Protein 2IRM (pdb70)

Structure (mmCIF, N/CA/C/O backbone):
data_2IRM
#
_entry.id   2IRM
#
_cell.length_a   121.773
_cell.length_b   73.773
_cell.length_c   74.509
_cell.angle_alpha   90.00
_cell.angle_beta   116.96
_cell.angle_gamma   90.00
#
_symmetry.space_group_name_H-M   'C 1 2 1'
#
loop_
_atom_site.group_PDB
_atom_site.id
_atom_site.type_symbol
_atom_site.label_atom_id
_atom_site.label_alt_id
_atom_site.label_comp_id
_atom_site.label_asym_id
_atom_site.label_entity_id
_atom_site.label_seq_id
_atom_site.pdbx_PDB_ins_code
_atom_site.Cartn_x
_atom_site.Cartn_y
_atom_site.Cartn_z
_atom_site.occupancy
_atom_site.B_iso_or_equiv
_atom_site.auth_seq_id
_atom_site.auth_comp_id
_atom_site.auth_asym_id
_atom_site.auth_atom_id
_atom_site.pdbx_PDB_model_num
ATOM 1 N N . SER A 1 4 ? 11.335 -0.331 35.807 1.00 58.32 13 SER A N 1
ATOM 2 C CA . SER A 1 4 ? 11.736 0.736 36.717 1.00 58.45 13 SER A CA 1
ATOM 3 C C . SER A 1 4 ? 10.705 0.933 37.824 1.00 58.11 13 SER A C 1
ATOM 4 O O . SER A 1 4 ? 10.529 2.040 38.331 1.00 58.56 13 SER A O 1
ATOM 6 N N . TRP A 1 5 ? 10.039 -0.152 38.205 1.00 57.27 14 TRP A N 1
ATOM 7 C CA . TRP A 1 5 ? 8.741 -0.496 37.638 1.00 56.24 14 TRP A CA 1
ATOM 8 C C . TRP A 1 5 ? 7.969 0.754 37.231 1.00 55.64 14 TRP A C 1
ATOM 9 O O . TRP A 1 5 ? 7.818 1.687 38.019 1.00 55.52 14 TRP A O 1
ATOM 20 N N . THR A 1 6 ? 7.481 0.764 35.995 1.00 54.83 15 THR A N 1
ATOM 21 C CA . THR A 1 6 ? 6.834 1.946 35.437 1.00 54.03 15 THR A CA 1
ATOM 22 C C . THR A 1 6 ? 5.737 2.258 36.449 1.00 53.88 15 THR A C 1
ATOM 23 O O . THR A 1 6 ? 5.508 3.418 36.793 1.00 53.72 15 THR A O 1
ATOM 27 N N . ASP A 1 7 ? 5.060 1.216 36.921 1.00 53.75 16 ASP A N 1
ATOM 28 C CA . ASP A 1 7 ? 3.869 1.386 37.745 1.00 53.60 16 ASP A CA 1
ATOM 29 C C . ASP A 1 7 ? 4.013 2.579 38.684 1.00 53.27 16 ASP A C 1
ATOM 30 O O . ASP A 1 7 ? 3.023 3.205 39.064 1.00 53.41 16 ASP A O 1
ATOM 35 N N . ASP A 1 8 ? 5.251 2.887 39.055 1.00 52.88 17 ASP A N 1
ATOM 36 C CA . ASP A 1 8 ? 5.515 3.862 40.102 1.00 52.46 17 ASP A CA 1
ATOM 37 C C . ASP A 1 8 ? 5.740 5.242 39.501 1.00 52.01 17 ASP A C 1
ATOM 38 O O . ASP A 1 8 ? 5.243 6.245 39.999 1.00 52.04 17 ASP A O 1
ATOM 43 N N . LEU A 1 9 ? 6.488 5.279 38.411 1.00 51.39 18 LEU A N 1
ATOM 44 C CA . LEU A 1 9 ? 6.772 6.544 37.706 1.00 50.64 18 LEU A CA 1
ATOM 45 C C . LEU A 1 9 ? 5.569 7.475 37.684 1.00 50.33 18 LEU A C 1
ATOM 46 O O . LEU A 1 9 ? 4.435 7.017 37.538 1.00 50.49 18 LEU A O 1
ATOM 51 N N . LYS A 1 10 ? 5.820 8.776 37.809 1.00 49.81 19 LYS A N 1
ATOM 52 C CA . LYS A 1 10 ? 4.747 9.770 37.844 1.00 49.50 19 LYS A CA 1
ATOM 53 C C . LYS A 1 10 ? 3.757 9.592 36.693 1.00 49.19 19 LYS A C 1
ATOM 54 O O . LYS A 1 10 ? 4.143 9.187 35.595 1.00 49.34 19 LYS A O 1
ATOM 60 N N . VAL A 1 11 ? 2.484 9.891 36.953 1.00 48.81 20 VAL A N 1
ATOM 61 C CA . VAL A 1 11 ? 1.411 9.661 35.974 1.00 48.32 20 VAL A CA 1
ATOM 62 C C . VAL A 1 11 ? 0.961 10.915 35.230 1.00 48.02 20 VAL A C 1
ATOM 63 O O . VAL A 1 11 ? 0.908 12.015 35.801 1.00 47.97 20 VAL A O 1
ATOM 67 N N . CYS A 1 12 ? 0.640 10.728 33.950 1.00 47.50 21 CYS A N 1
ATOM 68 C CA . CYS A 1 12 ? 0.274 11.826 33.058 1.00 47.27 21 CYS A CA 1
ATOM 69 C C . CYS A 1 12 ? -1.181 12.232 33.228 1.00 47.10 21 CYS A C 1
ATOM 70 O O . CYS A 1 12 ? -2.092 11.489 32.852 1.00 47.19 21 CYS A O 1
ATOM 73 N N . ASN A 1 13 ? -1.384 13.417 33.799 1.00 46.86 22 ASN A N 1
ATOM 74 C CA . ASN A 1 13 ? -2.720 14.006 33.955 1.00 46.65 22 ASN A CA 1
ATOM 75 C C . ASN A 1 13 ? -3.334 14.499 32.632 1.00 46.32 22 ASN A C 1
ATOM 76 O O . ASN A 1 13 ? -4.448 15.032 32.616 1.00 46.23 22 ASN A O 1
ATOM 81 N N . GLN A 1 14 ? -2.603 14.313 31.534 1.00 45.83 23 GLN A N 1
ATOM 82 C CA . GLN A 1 14 ? -3.103 14.637 30.205 1.00 45.64 23 GLN A CA 1
ATOM 83 C C . GLN A 1 14 ? -3.422 13.383 29.372 1.00 45.52 23 GLN A C 1
ATOM 84 O O . GLN A 1 14 ? -3.510 13.447 28.140 1.00 45.56 23 GLN A O 1
ATOM 90 N N . THR A 1 15 ? -3.633 12.260 30.063 1.00 45.25 24 THR A N 1
ATOM 91 C CA . THR A 1 15 ? -3.863 10.954 29.438 1.00 44.82 24 THR A CA 1
ATOM 92 C C . THR A 1 15 ? -5.001 10.200 30.121 1.00 44.83 24 THR A C 1
ATOM 93 O O . THR A 1 15 ? -5.017 10.063 31.347 1.00 45.06 24 THR A O 1
ATOM 97 N N . GLY A 1 16 ? -5.944 9.706 29.324 1.00 44.72 25 GLY A N 1
ATOM 98 C CA . GLY A 1 16 ? -7.060 8.921 29.846 1.00 44.73 25 GLY A CA 1
ATOM 99 C C . GLY A 1 16 ? -7.014 7.462 29.423 1.00 44.72 25 GLY A C 1
ATOM 100 O O . GLY A 1 16 ? -6.719 7.155 28.262 1.00 44.73 25 GLY A O 1
ATOM 101 N N . VAL A 1 17 ? -7.325 6.565 30.361 1.00 44.64 26 VAL A N 1
ATOM 102 C CA . VAL A 1 17 ? -7.254 5.120 30.117 1.00 44.50 26 VAL A CA 1
ATOM 103 C C . VAL A 1 17 ? -8.618 4.440 30.153 1.00 44.40 26 VAL A C 1
ATOM 104 O O . VAL A 1 17 ? -9.445 4.723 31.017 1.00 44.53 26 VAL A O 1
ATOM 108 N N . GLY A 1 18 ? -8.836 3.551 29.190 1.00 44.23 27 GLY A N 1
ATOM 109 C CA . GLY A 1 18 ? -9.960 2.630 29.207 1.00 43.91 27 GLY A CA 1
ATOM 110 C C . GLY A 1 18 ? -9.422 1.214 29.097 1.00 43.79 27 GLY A C 1
ATOM 111 O O . GLY A 1 18 ? -8.494 0.947 28.334 1.00 43.56 27 GLY A O 1
ATOM 112 N N . GLU A 1 19 ? -9.997 0.308 29.876 1.00 43.70 28 GLU A N 1
ATOM 113 C CA . GLU A 1 19 ? -9.599 -1.087 29.857 1.00 43.83 28 GLU A CA 1
ATOM 114 C C . GLU A 1 19 ? -10.821 -1.960 29.981 1.00 43.47 28 GLU A C 1
ATOM 115 O O . GLU A 1 19 ? -11.724 -1.682 30.777 1.00 43.36 28 GLU A O 1
ATOM 121 N N . ALA A 1 20 ? -10.841 -3.025 29.192 1.00 43.24 29 ALA A N 1
ATOM 122 C CA . ALA A 1 20 ? -11.757 -4.131 29.432 1.00 42.86 29 ALA A CA 1
ATOM 123 C C . ALA A 1 20 ? -10.973 -5.436 29.376 1.00 42.57 29 ALA A C 1
ATOM 124 O O . ALA A 1 20 ? -10.138 -5.649 28.486 1.00 42.46 29 ALA A O 1
ATOM 126 N N . ILE A 1 21 ? -11.249 -6.286 30.356 1.00 42.07 30 ILE A N 1
ATOM 127 C CA . ILE A 1 21 ? -10.516 -7.517 30.583 1.00 41.75 30 ILE A CA 1
ATOM 128 C C . ILE A 1 21 ? -10.936 -8.571 29.576 1.00 41.70 30 ILE A C 1
ATOM 129 O O . ILE A 1 21 ? -12.088 -8.608 29.161 1.00 41.68 30 ILE A O 1
ATOM 134 N N . ASN A 1 22 ? -9.992 -9.418 29.176 1.00 41.99 31 ASN A N 1
ATOM 135 C CA . ASN A 1 22 ? -10.253 -10.452 28.168 1.00 42.23 31 ASN A CA 1
ATOM 136 C C . ASN A 1 22 ? -11.442 -11.335 28.534 1.00 42.63 31 ASN A C 1
ATOM 137 O O . ASN A 1 22 ? -11.717 -11.569 29.715 1.00 42.30 31 ASN A O 1
ATOM 142 N N . GLN A 1 23 ? -12.149 -11.813 27.516 1.00 43.34 32 GLN A N 1
ATOM 143 C CA . GLN A 1 23 ? -13.323 -12.650 27.742 1.00 44.22 32 GLN A CA 1
ATOM 144 C C . GLN A 1 23 ? -13.408 -13.828 26.793 1.00 44.61 32 GLN A C 1
ATOM 145 O O . GLN A 1 23 ? -13.007 -13.734 25.634 1.00 44.82 32 GLN A O 1
ATOM 151 N N . ILE A 1 24 ? -13.930 -14.941 27.299 1.00 45.14 33 ILE A N 1
ATOM 152 C CA . ILE A 1 24 ? -14.387 -16.027 26.441 1.00 45.77 33 ILE A CA 1
ATOM 153 C C . ILE A 1 24 ? -15.916 -16.001 26.460 1.00 45.94 33 ILE A C 1
ATOM 154 O O . ILE A 1 24 ? -16.532 -16.125 27.517 1.00 45.94 33 ILE A O 1
ATOM 159 N N . TYR A 1 25 ? -16.513 -15.804 25.286 1.00 46.42 34 TYR A N 1
ATOM 160 C CA . TYR A 1 25 ? -17.966 -15.766 25.144 1.00 46.88 34 TYR A CA 1
ATOM 161 C C . TYR A 1 25 ? -18.557 -17.178 25.136 1.00 47.51 34 TYR A C 1
ATOM 162 O O . TYR A 1 25 ? -18.176 -18.005 24.311 1.00 47.73 34 TYR A O 1
ATOM 171 N N . LYS A 1 26 ? -19.481 -17.460 26.049 1.00 48.34 35 LYS A N 1
ATOM 172 C CA . LYS A 1 26 ? -20.196 -18.731 25.998 1.00 49.32 35 LYS A CA 1
ATOM 173 C C . LYS A 1 26 ? -21.388 -18.641 25.059 1.00 49.71 35 LYS A C 1
ATOM 174 O O . LYS A 1 26 ? -22.114 -17.637 25.049 1.00 49.80 35 LYS A O 1
ATOM 180 N N . ASP A 1 27 ? -21.569 -19.701 24.269 1.00 50.22 36 ASP A N 1
ATOM 181 C CA . ASP A 1 27 ? -22.740 -19.861 23.408 1.00 50.58 36 ASP A CA 1
ATOM 182 C C . ASP A 1 27 ? -24.014 -19.672 24.226 1.00 50.43 36 ASP A C 1
ATOM 183 O O . ASP A 1 27 ? -24.946 -18.991 23.793 1.00 50.43 36 ASP A O 1
ATOM 188 N N . ASP A 1 28 ? -24.027 -20.287 25.406 1.00 50.32 37 ASP A N 1
ATOM 189 C CA . ASP A 1 28 ? -25.051 -20.086 26.425 1.00 50.18 37 ASP A CA 1
ATOM 190 C C . ASP A 1 28 ? -25.530 -18.622 26.503 1.00 50.20 37 ASP A C 1
ATOM 191 O O . ASP A 1 28 ? -26.714 -18.350 26.332 1.00 50.05 37 ASP A O 1
ATOM 196 N N . GLY A 1 29 ? -24.602 -17.692 26.715 1.00 50.39 38 GLY A N 1
ATOM 197 C CA . GLY A 1 29 ? -24.927 -16.278 26.920 1.00 50.50 38 GLY A CA 1
ATOM 198 C C . GLY A 1 29 ? -23.966 -15.672 27.926 1.00 50.64 38 GLY A C 1
ATOM 199 O O . GLY A 1 29 ? -23.506 -14.535 27.768 1.00 50.42 38 GLY A O 1
ATOM 200 N N . ARG A 1 30 ? -23.677 -16.458 28.963 1.00 50.92 39 ARG A N 1
ATOM 201 C CA . ARG A 1 30 ? -22.689 -16.147 29.992 1.00 51.29 39 ARG A CA 1
ATOM 202 C C . ARG A 1 30 ? -21.313 -15.857 29.377 1.00 51.70 39 ARG A C 1
ATOM 203 O O . ARG A 1 30 ? -21.085 -16.122 28.190 1.00 51.72 39 ARG A O 1
ATOM 211 N N . ARG A 1 31 ? -20.406 -15.295 30.175 1.00 52.23 40 ARG A N 1
ATOM 212 C CA . ARG A 1 31 ? -19.040 -15.016 29.711 1.00 52.72 40 ARG A CA 1
ATOM 213 C C . ARG A 1 31 ? -18.008 -15.494 30.721 1.00 53.52 40 ARG A C 1
ATOM 214 O O . ARG A 1 31 ? -18.347 -15.851 31.849 1.00 53.58 40 ARG A O 1
ATOM 222 N N . CYS A 1 32 ? -16.747 -15.502 30.305 1.00 54.61 41 CYS A N 1
ATOM 223 C CA . CYS A 1 32 ? -15.645 -15.846 31.195 1.00 55.91 41 CYS A CA 1
ATOM 224 C C . CYS A 1 32 ? -14.525 -14.823 31.124 1.00 56.56 41 CYS A C 1
ATOM 225 O O . CYS A 1 32 ? -13.593 -14.955 30.325 1.00 56.71 41 CYS A O 1
ATOM 228 N N . GLU A 1 33 ? -14.644 -13.790 31.957 1.00 57.41 42 GLU A N 1
ATOM 229 C CA . GLU A 1 33 ? -13.583 -12.807 32.139 1.00 58.34 42 GLU A CA 1
ATOM 230 C C . GLU A 1 33 ? -12.376 -13.490 32.749 1.00 58.31 42 GLU A C 1
ATOM 231 O O . GLU A 1 33 ? -12.526 -14.376 33.594 1.00 58.48 42 GLU A O 1
ATOM 237 N N . GLY A 1 34 ? -11.187 -13.069 32.327 1.00 58.34 43 GLY A N 1
ATOM 238 C CA . GLY A 1 34 ? -9.945 -13.524 32.942 1.00 58.38 43 GLY A CA 1
ATOM 239 C C . GLY A 1 34 ? -9.670 -12.855 34.278 1.00 58.46 43 GLY A C 1
ATOM 240 O O . GLY A 1 34 ? -10.533 -12.162 34.841 1.00 58.61 43 GLY A O 1
ATOM 241 N N . TYR A 1 35 ? -8.462 -13.079 34.787 1.00 58.45 44 TYR A N 1
ATOM 242 C CA . TYR A 1 35 ? -8.000 -12.489 36.042 1.00 58.49 44 TYR A CA 1
ATOM 243 C C . TYR A 1 35 ? -6.793 -11.623 35.716 1.00 58.26 44 TYR A C 1
ATOM 244 O O . TYR A 1 35 ? -6.779 -10.412 35.950 1.00 58.38 44 TYR A O 1
ATOM 253 N N . GLU A 1 36 ? -5.787 -12.290 35.162 1.00 57.85 45 GLU A N 1
ATOM 254 C CA . GLU A 1 36 ? -4.592 -11.682 34.624 1.00 57.37 45 GLU A CA 1
ATOM 255 C C . GLU A 1 36 ? -4.938 -10.859 33.391 1.00 56.91 45 GLU A C 1
ATOM 256 O O . GLU A 1 36 ? -5.529 -11.383 32.446 1.00 57.21 45 GLU A O 1
ATOM 262 N N . SER A 1 37 ? -4.597 -9.572 33.394 1.00 56.13 46 SER A N 1
ATOM 263 C CA . SER A 1 37 ? -4.549 -8.829 32.132 1.00 55.09 46 SER A CA 1
ATOM 264 C C . SER A 1 37 ? -3.262 -9.221 31.443 1.00 54.55 46 SER A C 1
ATOM 265 O O . SER A 1 37 ? -2.237 -9.431 32.098 1.00 54.55 46 SER A O 1
ATOM 268 N N . ARG A 1 38 ? -3.323 -9.348 30.126 1.00 53.80 47 ARG A N 1
ATOM 269 C CA . ARG A 1 38 ? -2.135 -9.625 29.334 1.00 53.14 47 ARG A CA 1
ATOM 270 C C . ARG A 1 38 ? -1.583 -8.330 28.720 1.00 52.47 47 ARG A C 1
ATOM 271 O O . ARG A 1 38 ? -0.479 -8.315 28.185 1.00 52.48 47 ARG A O 1
ATOM 279 N N . ASP A 1 39 ? -2.359 -7.251 28.800 1.00 51.61 48 ASP A N 1
ATOM 280 C CA . ASP A 1 39 ? -1.920 -5.935 28.354 1.00 51.11 48 ASP A CA 1
ATOM 281 C C . ASP A 1 39 ? -1.141 -5.186 29.442 1.00 50.55 48 ASP A C 1
ATOM 282 O O . ASP A 1 39 ? -1.594 -5.060 30.588 1.00 50.50 48 ASP A O 1
ATOM 287 N N . LYS A 1 40 ? 0.029 -4.675 29.076 1.00 49.86 49 LYS A N 1
ATOM 288 C CA . LYS A 1 40 ? 0.826 -3.854 29.990 1.00 48.98 49 LYS A CA 1
ATOM 289 C C . LYS A 1 40 ? 0.978 -2.431 29.453 1.00 48.41 49 LYS A C 1
ATOM 290 O O . LYS A 1 40 ? 1.310 -2.225 28.286 1.00 48.35 49 LYS A O 1
ATOM 296 N N . LYS A 1 41 ? 0.694 -1.458 30.311 1.00 47.75 50 LYS A N 1
ATOM 297 C CA . LYS A 1 41 ? 0.630 -0.057 29.914 1.00 47.12 50 LYS A CA 1
ATOM 298 C C . LYS A 1 41 ? 1.642 0.786 30.668 1.00 46.59 50 LYS A C 1
ATOM 299 O O . LYS A 1 41 ? 2.077 0.425 31.755 1.00 46.53 50 LYS A O 1
ATOM 305 N N . CYS A 1 42 ? 2.033 1.895 30.058 1.00 46.19 51 CYS A N 1
ATOM 306 C CA . CYS A 1 42 ? 2.765 2.939 30.743 1.00 45.96 51 CYS A CA 1
ATOM 307 C C . CYS A 1 42 ? 2.320 4.298 30.217 1.00 45.72 51 CYS A C 1
ATOM 308 O O . CYS A 1 42 ? 2.028 4.456 29.035 1.00 45.64 51 CYS A O 1
ATOM 311 N N . LEU A 1 43 ? 2.248 5.265 31.122 1.00 45.60 52 LEU A N 1
ATOM 312 C CA . LEU A 1 43 ? 1.965 6.661 30.800 1.00 45.57 52 LEU A CA 1
ATOM 313 C C . LEU A 1 43 ? 2.852 7.504 31.715 1.00 45.46 52 LEU A C 1
ATOM 314 O O . LEU A 1 43 ? 2.393 8.181 32.637 1.00 45.36 52 LEU A O 1
ATOM 319 N N . CYS A 1 44 ? 4.144 7.440 31.419 1.00 45.33 53 CYS A N 1
ATOM 320 C CA . CYS A 1 44 ? 5.206 7.765 32.352 1.00 45.21 53 CYS A CA 1
ATOM 321 C C . CYS A 1 44 ? 5.781 9.143 32.037 1.00 44.80 53 CYS A C 1
ATOM 322 O O . CYS A 1 44 ? 6.020 9.460 30.875 1.00 44.69 53 CYS A O 1
ATOM 325 N N . ILE A 1 45 ? 5.990 9.968 33.061 1.00 44.48 54 ILE A N 1
ATOM 326 C CA . ILE A 1 45 ? 6.760 11.210 32.889 1.00 44.18 54 ILE A CA 1
ATOM 327 C C . ILE A 1 45 ? 8.120 11.021 33.517 1.00 43.94 54 ILE A C 1
ATOM 328 O O . ILE A 1 45 ? 8.222 10.895 34.734 1.00 44.03 54 ILE A O 1
ATOM 333 N N . SER A 1 46 ? 9.162 10.998 32.695 1.00 43.85 55 SER A N 1
ATOM 334 C CA . SER A 1 46 ? 10.510 10.825 33.212 1.00 43.98 55 SER A CA 1
ATOM 335 C C . SER A 1 46 ? 11.083 12.164 33.658 1.00 43.96 55 SER A C 1
ATOM 336 O O . SER A 1 46 ? 11.910 12.221 34.569 1.00 43.91 55 SER A O 1
ATOM 339 N N . ASP A 1 47 ? 10.620 13.230 33.008 1.00 44.06 56 ASP A N 1
ATOM 340 C CA . ASP A 1 47 ? 11.142 14.582 33.191 1.00 44.21 56 ASP A CA 1
ATOM 341 C C . ASP A 1 47 ? 10.231 15.576 32.468 1.00 44.33 56 ASP A C 1
ATOM 342 O O . ASP A 1 47 ? 9.419 15.170 31.632 1.00 44.55 56 ASP A O 1
ATOM 347 N N . ASN A 1 48 ? 10.364 16.863 32.798 1.00 44.38 57 ASN A N 1
ATOM 348 C CA . ASN A 1 48 ? 9.696 17.968 32.085 1.00 44.57 57 ASN A CA 1
ATOM 349 C C . ASN A 1 48 ? 9.516 17.779 30.569 1.00 44.59 57 ASN A C 1
ATOM 350 O O . ASN A 1 48 ? 8.432 18.027 30.037 1.00 44.57 57 ASN A O 1
ATOM 355 N N . ASN A 1 49 ? 10.583 17.356 29.885 1.00 44.54 58 ASN A N 1
ATOM 356 C CA . ASN A 1 49 ? 10.559 17.140 28.440 1.00 44.43 58 ASN A CA 1
ATOM 357 C C . ASN A 1 49 ? 10.089 15.744 28.100 1.00 44.47 58 ASN A C 1
ATOM 358 O O . ASN A 1 49 ? 9.185 15.570 27.282 1.00 44.71 58 ASN A O 1
ATOM 363 N N . THR A 1 50 ? 10.704 14.751 28.737 1.00 44.39 59 THR A N 1
ATOM 364 C CA . THR A 1 50 ? 10.522 13.358 28.341 1.00 44.34 59 THR A CA 1
ATOM 365 C C . THR A 1 50 ? 9.345 12.675 29.025 1.00 44.32 59 THR A C 1
ATOM 366 O O . THR A 1 50 ? 9.188 12.744 30.248 1.00 44.41 59 THR A O 1
ATOM 370 N N . SER A 1 51 ? 8.531 12.006 28.215 1.00 44.16 60 SER A N 1
ATOM 371 C CA . SER A 1 51 ? 7.442 11.167 28.707 1.00 44.08 60 SER A CA 1
ATOM 372 C C . SER A 1 51 ? 7.187 10.001 27.743 1.00 43.95 60 SER A C 1
ATOM 373 O O . SER A 1 51 ? 7.446 10.106 26.547 1.00 44.00 60 SER A O 1
ATOM 376 N N . LEU A 1 52 ? 6.684 8.892 28.271 1.00 43.78 61 LEU A N 1
ATOM 377 C CA . LEU A 1 52 ? 6.480 7.685 27.483 1.00 43.53 61 LEU A CA 1
ATOM 378 C C . LEU A 1 52 ? 5.036 7.197 27.588 1.00 43.45 61 LEU A C 1
ATOM 379 O O . LEU A 1 52 ? 4.461 7.135 28.674 1.00 43.19 61 LEU A O 1
ATOM 384 N N . TYR A 1 53 ? 4.455 6.869 26.442 1.00 43.57 62 TYR A N 1
ATOM 385 C CA . TYR A 1 53 ? 3.159 6.208 26.386 1.00 43.70 62 TYR A CA 1
ATOM 386 C C . TYR A 1 53 ? 3.319 4.932 25.565 1.00 43.95 62 TYR A C 1
ATOM 387 O O . TYR A 1 53 ? 3.775 4.966 24.413 1.00 44.10 62 TYR A O 1
ATOM 396 N N . ALA A 1 54 ? 2.963 3.805 26.178 1.00 43.90 63 ALA A N 1
ATOM 397 C CA . ALA A 1 54 ? 3.206 2.499 25.590 1.00 43.59 63 ALA A CA 1
ATOM 398 C C . ALA A 1 54 ? 2.145 1.499 26.007 1.00 43.50 63 ALA A C 1
ATOM 399 O O . ALA A 1 54 ? 1.671 1.523 27.139 1.00 43.29 63 ALA A O 1
ATOM 401 N N . ILE A 1 55 ? 1.763 0.637 25.071 1.00 43.60 64 ILE A N 1
ATOM 402 C CA . ILE A 1 55 ? 0.988 -0.555 25.390 1.00 43.58 64 ILE A CA 1
ATOM 403 C C . ILE A 1 55 ? 1.717 -1.752 24.830 1.00 43.48 64 ILE A C 1
ATOM 404 O O . ILE A 1 55 ? 2.137 -1.765 23.675 1.00 43.38 64 ILE A O 1
ATOM 409 N N . LEU A 1 56 ? 1.873 -2.757 25.671 1.00 43.76 65 LEU A N 1
ATOM 410 C CA . LEU A 1 56 ? 2.489 -3.995 25.258 1.00 44.01 65 LEU A CA 1
ATOM 411 C C . LEU A 1 56 ? 1.494 -5.108 25.458 1.00 44.19 65 LEU A C 1
ATOM 412 O O . LEU A 1 56 ? 1.071 -5.380 26.595 1.00 44.22 65 LEU A O 1
ATOM 417 N N . SER A 1 57 ? 1.100 -5.727 24.346 1.00 44.04 66 SER A N 1
ATOM 418 C CA . SER A 1 57 ? 0.084 -6.760 24.377 1.00 43.93 66 SER A CA 1
ATOM 419 C C . SER A 1 57 ? 0.734 -8.112 24.397 1.00 43.78 66 SER A C 1
ATOM 420 O O . SER A 1 57 ? 1.346 -8.520 23.426 1.00 43.74 66 SER A O 1
ATOM 423 N N . GLY A 1 58 ? 0.617 -8.798 25.524 1.00 44.11 67 GLY A N 1
ATOM 424 C CA . GLY A 1 58 ? 1.206 -10.121 25.667 1.00 44.61 67 GLY A CA 1
ATOM 425 C C . GLY A 1 58 ? 0.393 -11.155 24.911 1.00 44.92 67 GLY A C 1
ATOM 426 O O . GLY A 1 58 ? -0.842 -11.127 24.952 1.00 45.03 67 GLY A O 1
ATOM 427 N N . HIS A 1 59 ? 1.087 -12.055 24.214 1.00 44.94 68 HIS A N 1
ATOM 428 C CA . HIS A 1 59 ? 0.446 -13.163 23.511 1.00 45.16 68 HIS A CA 1
ATOM 429 C C . HIS A 1 59 ? 0.732 -14.522 24.155 1.00 45.00 68 HIS A C 1
ATOM 430 O O . HIS A 1 59 ? 1.893 -14.906 24.332 1.00 45.15 68 HIS A O 1
ATOM 437 N N . ASN A 1 60 ? -0.334 -15.242 24.492 1.00 44.79 69 ASN A N 1
ATOM 438 C CA . ASN A 1 60 ? -0.241 -16.535 25.189 1.00 45.22 69 ASN A C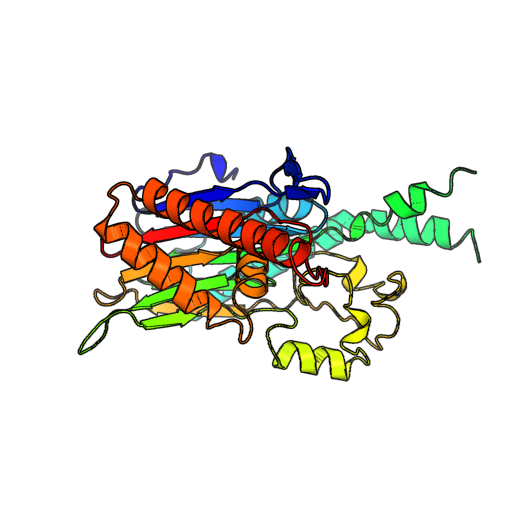A 1
ATOM 439 C C . ASN A 1 60 ? 0.446 -16.444 26.546 1.00 45.26 69 ASN A C 1
ATOM 440 O O . ASN A 1 60 ? 0.649 -17.458 27.215 1.00 45.30 69 ASN A O 1
ATOM 445 N N . GLY A 1 61 ? 0.803 -15.230 26.948 1.00 45.27 70 GLY A N 1
ATOM 446 C CA . GLY A 1 61 ? 1.482 -15.022 28.210 1.00 45.20 70 GLY A CA 1
ATOM 447 C C . GLY A 1 61 ? 1.772 -13.563 28.469 1.00 45.21 70 GLY A C 1
ATOM 448 O O . GLY A 1 61 ? 1.819 -12.748 27.542 1.00 45.38 70 GLY A O 1
ATOM 449 N N . VAL A 1 62 ? 1.982 -13.249 29.743 1.00 45.01 71 VAL A N 1
ATOM 450 C CA . VAL A 1 62 ? 2.236 -11.887 30.190 1.00 44.69 71 VAL A CA 1
ATOM 451 C C . VAL A 1 62 ? 3.734 -11.650 30.419 1.00 44.82 71 VAL A C 1
ATOM 452 O O . VAL A 1 62 ? 4.211 -10.511 30.367 1.00 44.93 71 VAL A O 1
ATOM 456 N N . THR A 1 63 ? 4.471 -12.734 30.653 1.00 44.82 72 THR A N 1
ATOM 457 C CA . THR A 1 63 ? 5.903 -12.664 30.940 1.00 44.70 72 THR A CA 1
ATOM 458 C C . THR A 1 63 ? 6.656 -11.703 30.005 1.00 44.47 72 THR A C 1
ATOM 459 O O . THR A 1 63 ? 7.293 -10.760 30.460 1.00 44.28 72 THR A O 1
ATOM 463 N N . VAL A 1 64 ? 6.546 -11.916 28.702 1.00 44.47 73 VAL A N 1
ATOM 464 C CA . VAL A 1 64 ? 7.325 -11.124 27.742 1.00 44.50 73 VAL A CA 1
ATOM 465 C C . VAL A 1 64 ? 6.952 -9.628 27.718 1.00 44.53 73 VAL A C 1
ATOM 466 O O . VAL A 1 64 ? 7.835 -8.777 27.657 1.00 44.30 73 VAL A O 1
ATOM 470 N N . ALA A 1 65 ? 5.654 -9.324 27.770 1.00 44.76 74 ALA A N 1
ATOM 471 C CA . ALA A 1 65 ? 5.176 -7.945 27.757 1.00 45.01 74 ALA A CA 1
ATOM 472 C C . ALA A 1 65 ? 5.636 -7.198 29.004 1.00 45.57 74 ALA A C 1
ATOM 473 O O . ALA A 1 65 ? 6.129 -6.067 28.901 1.00 45.80 74 ALA A O 1
ATOM 475 N N . GLU A 1 66 ? 5.480 -7.828 30.174 1.00 45.99 75 GLU A N 1
ATOM 476 C CA . GLU A 1 66 ? 6.030 -7.302 31.432 1.00 46.45 75 GLU A CA 1
ATOM 477 C C . GLU A 1 66 ? 7.505 -6.936 31.251 1.00 46.25 75 GLU A C 1
ATOM 478 O O . GLU A 1 66 ? 7.867 -5.764 31.304 1.00 46.51 75 GLU A O 1
ATOM 484 N N . ASN A 1 67 ? 8.336 -7.945 31.000 1.00 46.17 76 ASN A N 1
ATOM 485 C CA . ASN A 1 67 ? 9.777 -7.772 30.842 1.00 46.24 76 ASN A CA 1
ATOM 486 C C . ASN A 1 67 ? 10.182 -6.728 29.816 1.00 46.32 76 ASN A C 1
ATOM 487 O O . ASN A 1 67 ? 11.153 -6.010 30.022 1.00 46.40 76 ASN A O 1
ATOM 492 N N . ALA A 1 68 ? 9.445 -6.660 28.712 1.00 46.45 77 ALA A N 1
ATOM 493 C CA . ALA A 1 68 ? 9.745 -5.718 27.643 1.00 46.67 77 ALA A CA 1
ATOM 494 C C . ALA A 1 68 ? 9.484 -4.268 28.035 1.00 47.02 77 ALA A C 1
ATOM 495 O O . ALA A 1 68 ? 10.283 -3.401 27.698 1.00 47.20 77 ALA A O 1
ATOM 497 N N . LEU A 1 69 ? 8.385 -3.999 28.739 1.00 47.31 78 LEU A N 1
ATOM 498 C CA . LEU A 1 69 ? 8.081 -2.634 29.151 1.00 47.94 78 LEU A CA 1
ATOM 499 C C . LEU A 1 69 ? 9.119 -2.129 30.155 1.00 48.74 78 LEU A C 1
ATOM 500 O O . LEU A 1 69 ? 9.652 -1.023 30.006 1.00 48.64 78 LEU A O 1
ATOM 505 N N . GLN A 1 70 ? 9.402 -2.947 31.171 1.00 49.82 79 GLN A N 1
ATOM 506 C CA . GLN A 1 70 ? 10.366 -2.603 32.228 1.00 50.94 79 GLN A CA 1
ATOM 507 C C . GLN A 1 70 ? 11.722 -2.255 31.626 1.00 51.30 79 GLN A C 1
ATOM 508 O O . GLN A 1 70 ? 12.380 -1.316 32.060 1.00 51.34 79 GLN A O 1
ATOM 514 N N . GLU A 1 71 ? 12.118 -3.019 30.613 1.00 51.90 80 GLU A N 1
ATOM 515 C CA . GLU A 1 71 ? 13.423 -2.893 30.000 1.00 52.54 80 GLU A CA 1
ATOM 516 C C . GLU A 1 71 ? 13.518 -1.660 29.115 1.00 52.65 80 GLU A C 1
ATOM 517 O O . GLU A 1 71 ? 14.538 -0.985 29.122 1.00 52.80 80 GLU A O 1
ATOM 523 N N . MET A 1 72 ? 12.461 -1.361 28.364 1.00 52.88 81 MET A N 1
ATOM 524 C CA . MET A 1 72 ? 12.473 -0.208 27.452 1.00 53.42 81 MET A CA 1
ATOM 525 C C . MET A 1 72 ? 12.389 1.102 28.214 1.00 52.94 81 MET A C 1
ATOM 526 O O . MET A 1 72 ? 13.001 2.095 27.826 1.00 52.98 81 MET A O 1
ATOM 531 N N . ALA A 1 73 ? 11.631 1.100 29.303 1.00 52.73 82 ALA A N 1
ATOM 532 C CA . ALA A 1 73 ? 11.591 2.250 30.181 1.00 52.73 82 ALA A CA 1
ATOM 533 C C . ALA A 1 73 ? 12.996 2.502 30.736 1.00 52.82 82 ALA A C 1
ATOM 534 O O . ALA A 1 73 ? 13.465 3.644 30.795 1.00 52.73 82 ALA A O 1
ATOM 536 N N . ALA A 1 74 ? 13.671 1.415 31.105 1.00 52.88 83 ALA A N 1
ATOM 537 C CA . ALA A 1 74 ? 15.002 1.473 31.681 1.00 52.91 83 ALA A CA 1
ATOM 538 C C . ALA A 1 74 ? 16.054 1.881 30.659 1.00 53.15 83 ALA A C 1
ATOM 539 O O . ALA A 1 74 ? 17.055 2.494 31.012 1.00 53.14 83 ALA A O 1
ATOM 541 N N . GLU A 1 75 ? 15.837 1.537 29.394 1.00 53.60 84 GLU A N 1
ATOM 542 C CA . GLU A 1 75 ? 16.815 1.857 28.352 1.00 54.08 84 GLU A CA 1
ATOM 543 C C . GLU A 1 75 ? 16.645 3.255 27.775 1.00 53.96 84 GLU A C 1
ATOM 544 O O . GLU A 1 75 ? 17.571 3.778 27.149 1.00 54.21 84 GLU A O 1
ATOM 550 N N . LEU A 1 76 ? 15.481 3.862 27.999 1.00 53.72 85 LEU A N 1
ATOM 551 C CA . LEU A 1 76 ? 15.248 5.223 27.536 1.00 53.50 85 LEU A CA 1
ATOM 552 C C . LEU A 1 76 ? 14.293 6.025 28.402 1.00 53.54 85 LEU A C 1
ATOM 553 O O . LEU A 1 76 ? 13.248 6.454 27.921 1.00 53.66 85 LEU A O 1
ATOM 558 N N . LEU A 1 77 ? 14.655 6.235 29.668 1.00 53.50 86 LEU A N 1
ATOM 559 C CA . LEU A 1 77 ? 13.884 7.116 30.549 1.00 53.50 86 LEU A CA 1
ATOM 560 C C . LEU A 1 77 ? 14.751 7.788 31.604 1.00 53.72 86 LEU A C 1
ATOM 561 O O . LEU A 1 77 ? 14.403 8.872 32.059 1.00 53.61 86 LEU A O 1
ATOM 566 N N . LEU A 1 78 ? 15.873 7.171 31.970 1.00 54.19 87 LEU A N 1
ATOM 567 C CA . LEU A 1 78 ? 16.644 7.612 33.133 1.00 54.82 87 LEU A CA 1
ATOM 568 C C . LEU A 1 78 ? 18.151 7.697 32.870 1.00 55.50 87 LEU A C 1
ATOM 569 O O . LEU A 1 78 ? 18.892 6.752 33.141 1.00 55.68 87 LEU A O 1
ATOM 574 N N . GLY A 1 79 ? 18.593 8.836 32.343 1.00 56.11 88 GLY A N 1
ATOM 575 C CA . GLY A 1 79 ? 17.849 9.495 31.274 1.00 56.79 88 GLY A CA 1
ATOM 576 C C . GLY A 1 79 ? 18.812 9.610 30.115 1.00 57.22 88 GLY A C 1
ATOM 577 O O . GLY A 1 79 ? 19.624 10.529 30.052 1.00 57.10 88 GLY A O 1
ATOM 578 N N . GLN A 1 80 ? 18.722 8.653 29.203 1.00 57.80 89 GLN A N 1
ATOM 579 C CA . GLN A 1 80 ? 19.708 8.478 28.138 1.00 58.37 89 GLN A CA 1
ATOM 580 C C . GLN A 1 80 ? 19.402 9.346 26.912 1.00 58.73 89 GLN A C 1
ATOM 581 O O . GLN A 1 80 ? 20.024 9.183 25.856 1.00 58.76 89 GLN A O 1
ATOM 587 N N . LEU A 1 81 ? 18.461 10.278 27.075 1.00 59.08 90 LEU A N 1
ATOM 588 C CA . LEU A 1 81 ? 17.916 11.075 25.969 1.00 59.25 90 LEU A CA 1
ATOM 589 C C . LEU A 1 81 ? 18.557 12.459 25.771 1.00 59.42 90 LEU A C 1
ATOM 590 O O . LEU A 1 81 ? 18.537 13.007 24.658 1.00 59.66 90 LEU A O 1
ATOM 595 N N . ASN A 1 82 ? 19.124 13.024 26.835 1.00 59.37 91 ASN A N 1
ATOM 596 C CA . ASN A 1 82 ? 19.763 14.334 26.737 1.00 59.35 91 ASN A CA 1
ATOM 597 C C . ASN A 1 82 ? 21.162 14.278 26.107 1.00 59.33 91 ASN A C 1
ATOM 598 O O . ASN A 1 82 ? 21.763 15.316 25.818 1.00 59.35 91 ASN A O 1
ATOM 603 N N . VAL A 1 83 ? 21.658 13.061 25.879 1.00 59.26 92 VAL A N 1
ATOM 604 C CA . VAL A 1 83 ? 22.955 12.840 25.224 1.00 59.24 92 VAL A CA 1
ATOM 605 C C . VAL A 1 83 ? 22.835 12.785 23.686 1.00 59.16 92 VAL A C 1
ATOM 606 O O . VAL A 1 83 ? 23.845 12.793 22.973 1.00 59.13 92 VAL A O 1
ATOM 610 N N . CYS A 1 84 ? 21.600 12.732 23.186 1.00 59.04 93 CYS A N 1
ATOM 611 C CA . CYS A 1 84 ? 21.360 12.675 21.746 1.00 58.87 93 CYS A CA 1
ATOM 612 C C . CYS A 1 84 ? 20.447 13.797 21.238 1.00 58.68 93 CYS A C 1
ATOM 613 O O . CYS A 1 84 ? 19.320 13.974 21.716 1.00 58.38 93 CYS A O 1
ATOM 616 N N . ASN A 1 85 ? 20.969 14.544 20.265 1.00 58.60 94 ASN A N 1
ATOM 617 C CA . ASN A 1 85 ? 20.290 15.699 19.684 1.00 58.49 94 ASN A CA 1
ATOM 618 C C . ASN A 1 85 ? 19.366 15.288 18.548 1.00 58.39 94 ASN A C 1
ATOM 619 O O . ASN A 1 85 ? 18.140 15.311 18.696 1.00 58.47 94 ASN A O 1
ATOM 624 N N . THR A 1 86 ? 19.969 14.900 17.423 1.00 58.14 95 THR A N 1
ATOM 625 C CA . THR A 1 86 ? 19.240 14.565 16.199 1.00 57.81 95 THR A CA 1
ATOM 626 C C . THR A 1 86 ? 18.128 13.548 16.407 1.00 57.59 95 THR A C 1
ATOM 627 O O . THR A 1 86 ? 18.252 12.621 17.211 1.00 57.46 95 THR A O 1
ATOM 631 N N . ASP A 1 87 ? 17.043 13.748 15.666 1.00 57.43 96 ASP A N 1
ATOM 632 C CA . ASP A 1 87 ? 15.926 12.811 15.611 1.00 57.17 96 ASP A CA 1
ATOM 633 C C . ASP A 1 87 ? 16.415 11.405 15.259 1.00 56.91 96 ASP A C 1
ATOM 634 O O . ASP A 1 87 ? 15.937 10.426 15.824 1.00 56.87 96 ASP A O 1
ATOM 639 N N . GLU A 1 88 ? 17.381 11.322 14.341 1.00 56.65 97 GLU A N 1
ATOM 640 C CA . GLU A 1 88 ? 17.997 10.054 13.928 1.00 56.36 97 GLU A CA 1
ATOM 641 C C . GLU A 1 88 ? 18.618 9.308 15.096 1.00 55.74 97 GLU A C 1
ATOM 642 O O . GLU A 1 88 ? 18.496 8.086 15.187 1.00 55.71 97 GLU A O 1
ATOM 648 N N . ALA A 1 89 ? 19.290 10.047 15.977 1.00 54.97 98 ALA A N 1
ATOM 649 C CA . ALA A 1 89 ? 19.907 9.460 17.163 1.00 54.27 98 ALA A CA 1
ATOM 650 C C . ALA A 1 89 ? 18.866 8.954 18.161 1.00 53.68 98 ALA A C 1
ATOM 651 O O . ALA A 1 89 ? 19.030 7.879 18.733 1.00 53.60 98 ALA A O 1
ATOM 653 N N . VAL A 1 90 ? 17.797 9.722 18.357 1.00 52.96 99 VAL A N 1
ATOM 654 C CA . VAL A 1 90 ? 16.693 9.306 19.226 1.00 52.36 99 VAL A CA 1
ATOM 655 C C . VAL A 1 90 ? 15.975 8.075 18.675 1.00 52.22 99 VAL A C 1
ATOM 656 O O . VAL A 1 90 ? 15.597 7.194 19.431 1.00 52.11 99 VAL A O 1
ATOM 660 N N . LYS A 1 91 ? 15.789 8.028 17.359 1.00 52.20 100 LYS A N 1
ATOM 661 C CA . LYS A 1 91 ? 15.245 6.851 16.693 1.00 52.27 100 LYS A CA 1
ATOM 662 C C . LYS A 1 91 ? 16.154 5.650 16.939 1.00 52.25 100 LYS A C 1
ATOM 663 O O . LYS A 1 91 ? 15.691 4.594 17.347 1.00 52.20 100 LYS A O 1
ATOM 669 N N . GLU A 1 92 ? 17.450 5.824 16.701 1.00 52.45 101 GLU A N 1
ATOM 670 C CA . GLU A 1 92 ? 18.436 4.772 16.955 1.00 52.60 101 GLU A CA 1
ATOM 671 C C . GLU A 1 92 ? 18.383 4.296 18.409 1.00 52.44 101 GLU A C 1
ATOM 672 O O . GLU A 1 92 ? 18.584 3.112 18.691 1.00 52.49 101 GLU A O 1
ATOM 678 N N . LEU A 1 93 ? 18.098 5.225 19.319 1.00 52.21 102 LEU A N 1
ATOM 679 C CA . LEU A 1 93 ? 17.970 4.912 20.733 1.00 52.00 102 LEU A CA 1
ATOM 680 C C . LEU A 1 93 ? 16.835 3.926 20.953 1.00 51.88 102 LEU A C 1
ATOM 681 O O . LEU A 1 93 ? 17.033 2.905 21.605 1.00 51.89 102 LEU A O 1
ATOM 686 N N . ILE A 1 94 ? 15.654 4.228 20.412 1.00 51.80 103 ILE A N 1
ATOM 687 C CA . ILE A 1 94 ? 14.512 3.316 20.527 1.00 52.06 103 ILE A CA 1
ATOM 688 C C . ILE A 1 94 ? 14.687 2.012 19.753 1.00 52.01 103 ILE A C 1
ATOM 689 O O . ILE A 1 94 ? 14.273 0.963 20.225 1.00 51.93 103 ILE A O 1
ATOM 694 N N . ARG A 1 95 ? 15.335 2.083 18.591 1.00 52.43 104 ARG A N 1
ATOM 695 C CA . ARG A 1 95 ? 15.657 0.904 17.771 1.00 52.69 104 ARG A CA 1
ATOM 696 C C . ARG A 1 95 ? 16.518 -0.079 18.550 1.00 52.77 104 ARG A C 1
ATOM 697 O O . ARG A 1 95 ? 16.260 -1.285 18.541 1.00 52.86 104 ARG A O 1
ATOM 705 N N . GLN A 1 96 ? 17.532 0.454 19.226 1.00 52.77 105 GLN A N 1
ATOM 706 C CA . GLN A 1 96 ? 18.390 -0.332 20.094 1.00 52.93 105 GLN A CA 1
ATOM 707 C C . GLN A 1 96 ? 17.633 -0.938 21.266 1.00 52.80 105 GLN A C 1
ATOM 708 O O . GLN A 1 96 ? 17.939 -2.046 21.709 1.00 53.02 105 GLN A O 1
ATOM 714 N N . SER A 1 97 ? 16.645 -0.208 21.767 1.00 52.60 106 SER A N 1
ATOM 715 C CA . SER A 1 97 ? 15.903 -0.634 22.937 1.00 52.43 106 SER A CA 1
ATOM 716 C C . SER A 1 97 ? 15.087 -1.889 22.659 1.00 52.05 106 SER A C 1
ATOM 717 O O . SER A 1 97 ? 14.948 -2.742 23.533 1.00 51.96 106 SER A O 1
ATOM 720 N N . PHE A 1 98 ? 14.552 -1.982 21.442 1.00 51.68 107 PHE A N 1
ATOM 721 C CA . PHE A 1 98 ? 13.856 -3.173 20.953 1.00 51.21 107 PHE A CA 1
ATOM 722 C C . PHE A 1 98 ? 14.826 -4.314 20.774 1.00 51.38 107 PHE A C 1
ATOM 723 O O . PHE A 1 98 ? 14.546 -5.456 21.130 1.00 51.13 107 PHE A O 1
ATOM 731 N N . MET A 1 99 ? 15.972 -3.982 20.194 1.00 51.79 108 MET A N 1
ATOM 732 C CA . MET A 1 99 ? 16.974 -4.960 19.831 1.00 52.35 108 MET A CA 1
ATOM 733 C C . MET A 1 99 ? 17.394 -5.750 21.044 1.00 51.69 108 MET A C 1
ATOM 734 O O . MET A 1 99 ? 17.565 -6.962 20.962 1.00 51.96 108 MET A O 1
ATOM 739 N N . SER A 1 100 ? 17.542 -5.055 22.167 1.00 51.26 109 SER A N 1
ATOM 740 C CA . SER A 1 100 ? 18.077 -5.658 23.378 1.00 50.90 109 SER A CA 1
ATOM 741 C C . SER A 1 100 ? 16.976 -6.204 24.274 1.00 50.44 109 SER A C 1
ATOM 742 O O . SER A 1 100 ? 17.252 -6.849 25.283 1.00 50.41 109 SER A O 1
ATOM 745 N N . VAL A 1 101 ? 15.730 -5.930 23.906 1.00 50.14 110 VAL A N 1
ATOM 746 C CA . VAL A 1 101 ? 14.578 -6.553 24.562 1.00 49.73 110 VAL A CA 1
ATOM 747 C C . VAL A 1 101 ? 14.410 -7.948 23.986 1.00 49.39 110 VAL A C 1
ATOM 748 O O . VAL A 1 101 ? 14.029 -8.888 24.689 1.00 49.40 110 VAL A O 1
ATOM 752 N N . GLU A 1 102 ? 14.721 -8.054 22.698 1.00 49.08 111 GLU A N 1
ATOM 753 C CA . GLU A 1 102 ? 14.716 -9.303 21.955 1.00 48.84 111 GLU A CA 1
ATOM 754 C C . GLU A 1 102 ? 15.956 -10.142 22.301 1.00 48.77 111 GLU A C 1
ATOM 755 O O . GLU A 1 102 ? 15.864 -11.356 22.481 1.00 48.94 111 GLU A O 1
ATOM 761 N N . LYS A 1 103 ? 17.111 -9.495 22.390 1.00 48.57 112 LYS A N 1
ATOM 762 C CA . LYS A 1 103 ? 18.331 -10.161 22.829 1.00 48.68 112 LYS A CA 1
ATOM 763 C C . LYS A 1 103 ? 18.091 -10.819 24.186 1.00 48.68 112 LYS A C 1
ATOM 764 O O . LYS A 1 103 ? 18.562 -11.932 24.437 1.00 48.85 112 LYS A O 1
ATOM 770 N N . GLY A 1 104 ? 17.345 -10.118 25.043 1.00 48.42 113 GLY A N 1
ATOM 771 C CA . GLY A 1 104 ? 17.069 -10.560 26.400 1.00 47.82 113 GLY A CA 1
ATOM 772 C C . GLY A 1 104 ? 16.123 -11.735 26.398 1.00 47.54 113 GLY A C 1
ATOM 773 O O . GLY A 1 104 ? 16.253 -12.645 27.217 1.00 47.68 113 GLY A O 1
ATOM 774 N N . TYR A 1 105 ? 15.169 -11.716 25.475 1.00 47.25 114 TYR A N 1
ATOM 775 C CA . TYR A 1 105 ? 14.269 -12.843 25.313 1.00 47.17 114 TYR A CA 1
ATOM 776 C C . TYR A 1 105 ? 15.052 -14.107 24.987 1.00 47.34 114 TYR A C 1
ATOM 777 O O . TYR A 1 105 ? 14.889 -15.122 25.659 1.00 47.65 114 TYR A O 1
ATOM 786 N N . PHE A 1 106 ? 15.906 -14.038 23.968 1.00 47.37 115 PHE A N 1
ATOM 787 C CA . PHE A 1 106 ? 16.600 -15.221 23.464 1.00 47.47 115 PHE A CA 1
ATOM 788 C C . PHE A 1 106 ? 17.698 -15.740 24.399 1.00 47.68 115 PHE A C 1
ATOM 789 O O . PHE A 1 106 ? 18.100 -16.905 24.307 1.00 47.95 115 PHE A O 1
ATOM 797 N N . ASP A 1 107 ? 18.173 -14.884 25.300 1.00 47.65 116 ASP A N 1
ATOM 798 C CA . ASP A 1 107 ? 19.053 -15.333 26.374 1.00 47.75 116 ASP A CA 1
ATOM 799 C C . ASP A 1 107 ? 18.242 -16.040 27.444 1.00 47.47 116 ASP A C 1
ATOM 800 O O . ASP A 1 107 ? 18.736 -16.968 28.087 1.00 47.62 116 ASP A O 1
ATOM 805 N N . SER A 1 108 ? 16.998 -15.599 27.624 1.00 46.99 117 SER A N 1
ATOM 806 C CA . SER A 1 108 ? 16.106 -16.166 28.628 1.00 46.71 117 SER A CA 1
ATOM 807 C C . SER A 1 108 ? 15.628 -17.583 28.265 1.00 46.38 117 SER A C 1
ATOM 808 O O . SER A 1 108 ? 15.822 -18.527 29.045 1.00 46.40 117 SER A O 1
ATOM 811 N N . ILE A 1 109 ? 15.022 -17.725 27.088 1.00 45.82 118 ILE A N 1
ATOM 812 C CA . ILE A 1 109 ? 14.501 -19.015 26.617 1.00 45.48 118 ILE A CA 1
ATOM 813 C C . ILE A 1 109 ? 15.592 -20.007 26.203 1.00 45.33 118 ILE A C 1
ATOM 814 O O . ILE A 1 109 ? 15.313 -21.188 25.990 1.00 45.18 118 ILE A O 1
ATOM 819 N N . ASN A 1 110 ? 16.822 -19.518 26.063 1.00 45.18 119 ASN A N 1
ATOM 820 C CA . ASN A 1 110 ? 17.949 -20.334 25.613 1.00 45.03 119 ASN A CA 1
ATOM 821 C C . ASN A 1 110 ? 17.916 -21.788 26.138 1.00 44.74 119 ASN A C 1
ATOM 822 O O . ASN A 1 110 ? 17.877 -22.719 25.331 1.00 44.68 119 ASN A O 1
ATOM 827 N N . PRO A 1 111 ? 17.917 -21.994 27.478 1.00 44.45 120 PRO A N 1
ATOM 828 C CA . PRO A 1 111 ? 17.808 -23.376 27.972 1.00 44.20 120 PRO A CA 1
ATOM 829 C C . PRO A 1 111 ? 16.483 -24.077 27.650 1.00 43.93 120 PRO A C 1
ATOM 830 O O . PRO A 1 111 ? 16.476 -25.277 27.389 1.00 43.89 120 PRO A O 1
ATOM 834 N N . HIS A 1 112 ? 15.380 -23.337 27.663 1.00 43.76 121 HIS A N 1
ATOM 835 C CA . HIS A 1 112 ? 14.069 -23.919 27.388 1.00 43.64 121 HIS A CA 1
ATOM 836 C C . HIS A 1 112 ? 14.046 -24.691 26.071 1.00 43.68 121 HIS A C 1
ATOM 837 O O . HIS A 1 112 ? 13.553 -25.821 26.024 1.00 43.72 121 HIS A O 1
ATOM 844 N N . VAL A 1 113 ? 14.598 -24.094 25.016 1.00 43.66 122 VAL A N 1
ATOM 845 C CA . VAL A 1 113 ? 14.683 -24.771 23.720 1.00 43.73 122 VAL A CA 1
ATOM 846 C C . VAL A 1 113 ? 15.571 -26.013 23.814 1.00 43.90 122 VAL A C 1
ATOM 847 O O . VAL A 1 113 ? 15.232 -27.062 23.262 1.00 43.97 122 VAL A O 1
ATOM 851 N N . ALA A 1 114 ? 16.679 -25.885 24.549 1.00 44.07 123 ALA A N 1
ATOM 852 C CA . ALA A 1 114 ? 17.645 -26.959 24.724 1.00 44.13 123 ALA A CA 1
ATOM 853 C C . ALA A 1 114 ? 17.048 -28.086 25.542 1.00 44.34 123 ALA A C 1
ATOM 854 O O . ALA A 1 114 ? 17.542 -29.209 25.499 1.00 44.42 123 ALA A O 1
ATOM 856 N N . THR A 1 115 ? 15.992 -27.774 26.290 1.00 44.74 124 THR A N 1
ATOM 857 C CA . THR A 1 115 ? 15.232 -28.779 27.030 1.00 45.17 124 THR A CA 1
ATOM 858 C C . THR A 1 115 ? 14.214 -29.442 26.099 1.00 45.63 124 THR A C 1
ATOM 859 O O . THR A 1 115 ? 14.076 -30.662 26.105 1.00 45.53 124 THR A O 1
ATOM 863 N N . LYS A 1 116 ? 13.520 -28.648 25.286 1.00 46.36 125 LYS A N 1
ATOM 864 C CA . LYS A 1 116 ? 12.593 -29.215 24.308 1.00 47.16 125 LYS A CA 1
ATOM 865 C C . LYS A 1 116 ? 13.329 -30.181 23.390 1.00 47.46 125 LYS A C 1
ATOM 866 O O . LYS A 1 116 ? 12.994 -31.366 23.330 1.00 47.59 125 LYS A O 1
ATOM 872 N N . THR A 1 117 ? 14.343 -29.673 22.692 1.00 47.88 126 THR A N 1
ATOM 873 C CA . THR A 1 117 ? 15.128 -30.501 21.778 1.00 48.19 126 THR A CA 1
ATOM 874 C C . THR A 1 117 ? 15.741 -31.719 22.470 1.00 48.25 126 THR A C 1
ATOM 875 O O . THR A 1 117 ? 15.881 -32.766 21.854 1.00 48.49 126 THR A O 1
ATOM 879 N N . ALA A 1 118 ? 16.082 -31.579 23.747 1.00 48.37 127 ALA A N 1
ATOM 880 C CA . ALA A 1 118 ? 16.618 -32.682 24.528 1.00 48.54 127 ALA A CA 1
ATOM 881 C C . ALA A 1 118 ? 15.635 -33.848 24.611 1.00 48.82 127 ALA A C 1
ATOM 882 O O . ALA A 1 118 ? 16.015 -34.998 24.389 1.00 48.75 127 ALA A O 1
ATOM 884 N N . ILE A 1 119 ? 14.376 -33.544 24.918 1.00 49.38 128 ILE A N 1
ATOM 885 C CA . ILE A 1 119 ? 13.348 -34.579 25.068 1.00 49.99 128 ILE A CA 1
ATOM 886 C C . ILE A 1 119 ? 12.828 -35.056 23.707 1.00 50.54 128 ILE A C 1
ATOM 887 O O . ILE A 1 119 ? 12.407 -36.208 23.557 1.00 50.63 128 ILE A O 1
ATOM 892 N N . GLN A 1 120 ? 12.872 -34.167 22.719 1.00 51.21 129 GLN A N 1
ATOM 893 C CA . GLN A 1 120 ? 12.438 -34.493 21.363 1.00 51.92 129 GLN A CA 1
ATOM 894 C C . GLN A 1 120 ? 13.464 -35.387 20.681 1.00 52.08 129 GLN A C 1
ATOM 895 O O . GLN A 1 120 ? 13.132 -36.160 19.783 1.00 52.22 129 GLN A O 1
ATOM 901 N N . LEU A 1 121 ? 14.711 -35.266 21.118 1.00 52.38 130 LEU A N 1
ATOM 902 C CA . LEU A 1 121 ? 15.791 -36.088 20.618 1.00 52.75 130 LEU A CA 1
ATOM 903 C C . LEU A 1 121 ? 15.581 -37.521 21.088 1.00 53.15 130 LEU A C 1
ATOM 904 O O . LEU A 1 121 ? 15.805 -38.467 20.328 1.00 53.31 130 LEU A O 1
ATOM 909 N N . HIS A 1 122 ? 15.133 -37.679 22.335 1.00 53.57 131 HIS A N 1
ATOM 910 C CA . HIS A 1 122 ? 14.800 -39.003 22.868 1.00 53.93 131 HIS A CA 1
ATOM 911 C C . HIS A 1 122 ? 13.398 -39.443 22.456 1.00 54.15 131 HIS A C 1
ATOM 912 O O . HIS A 1 122 ? 12.565 -39.827 23.281 1.00 54.09 131 HIS A O 1
ATOM 919 N N . LEU A 1 123 ? 13.170 -39.382 21.149 1.00 54.52 132 LEU A N 1
ATOM 920 C CA . LEU A 1 123 ? 11.910 -39.753 20.535 1.00 54.86 132 LEU A CA 1
ATOM 921 C C . LEU A 1 123 ? 12.122 -40.255 19.104 1.00 55.02 132 LEU A C 1
ATOM 922 O O . LEU A 1 123 ? 11.352 -41.083 18.614 1.00 55.16 132 LEU A O 1
ATOM 927 N N . SER A 1 124 ? 13.179 -39.761 18.451 1.00 55.11 133 SER A N 1
ATOM 928 C CA . SER A 1 124 ? 13.548 -40.177 17.093 1.00 55.01 133 SER A CA 1
ATOM 929 C C . SER A 1 124 ? 14.885 -40.919 17.157 1.00 54.86 133 SER A C 1
ATOM 930 O O . SER A 1 124 ? 15.135 -41.697 18.080 1.00 54.67 133 SER A O 1
ATOM 932 N N . VAL A 1 140 ? 8.012 -41.005 31.382 1.00 60.41 149 VAL A N 1
ATOM 933 C CA . VAL A 1 140 ? 6.665 -41.519 31.155 1.00 60.47 149 VAL A CA 1
ATOM 934 C C . VAL A 1 140 ? 5.581 -40.424 31.152 1.00 60.50 149 VAL A C 1
ATOM 935 O O . VAL A 1 140 ? 4.416 -40.706 30.869 1.00 60.59 149 VAL A O 1
ATOM 937 N N . LEU A 1 141 ? 5.966 -39.183 31.450 1.00 60.52 150 LEU A N 1
ATOM 938 C CA . LEU A 1 141 ? 5.008 -38.067 31.531 1.00 60.53 150 LEU A CA 1
ATOM 939 C C . LEU A 1 141 ? 4.608 -37.518 30.155 1.00 60.33 150 LEU A C 1
ATOM 940 O O . LEU A 1 141 ? 3.415 -37.441 29.848 1.00 60.32 150 LEU A O 1
ATOM 945 N N . GLN A 1 142 ? 5.601 -37.135 29.346 1.00 60.10 151 GLN A N 1
ATOM 946 C CA . GLN A 1 142 ? 5.418 -36.794 27.914 1.00 59.92 151 GLN A CA 1
ATOM 947 C C . GLN A 1 142 ? 4.606 -35.519 27.642 1.00 59.74 151 GLN A C 1
ATOM 948 O O . GLN A 1 142 ? 4.971 -34.718 26.780 1.00 59.59 151 GLN A O 1
ATOM 954 N N . LYS A 1 143 ? 3.506 -35.359 28.378 1.00 59.57 152 LYS A N 1
ATOM 955 C CA . LYS A 1 143 ? 2.582 -34.225 28.256 1.00 59.32 152 LYS A CA 1
ATOM 956 C C . LYS A 1 143 ? 3.254 -32.871 28.479 1.00 58.94 152 LYS A C 1
ATOM 957 O O . LYS A 1 143 ? 2.897 -31.883 27.841 1.00 58.88 152 LYS A O 1
ATOM 963 N N . LEU A 1 144 ? 4.221 -32.838 29.390 1.00 58.53 153 LEU A N 1
ATOM 964 C CA . LEU A 1 144 ? 4.943 -31.615 29.729 1.00 58.14 153 LEU A CA 1
ATOM 965 C C . LEU A 1 144 ? 5.671 -31.032 28.517 1.00 57.85 153 LEU A C 1
ATOM 966 O O . LEU A 1 144 ? 6.156 -29.902 28.556 1.00 57.84 153 LEU A O 1
ATOM 971 N N . ASP A 1 145 ? 5.722 -31.810 27.439 1.00 57.45 154 ASP A N 1
ATOM 972 C CA . ASP A 1 145 ? 6.244 -31.351 26.156 1.00 57.10 154 ASP A CA 1
ATOM 973 C C . ASP A 1 145 ? 5.356 -30.258 25.532 1.00 56.85 154 ASP A C 1
ATOM 974 O O . ASP A 1 145 ? 5.854 -29.327 24.891 1.00 56.60 154 ASP A O 1
ATOM 979 N N . SER A 1 146 ? 4.042 -30.394 25.717 1.00 56.63 155 SER A N 1
ATOM 980 C CA . SER A 1 146 ? 3.079 -29.364 25.334 1.00 56.32 155 SER A CA 1
ATOM 981 C C . SER A 1 146 ? 3.310 -28.141 26.201 1.00 55.99 155 SER A C 1
ATOM 982 O O . SER A 1 146 ? 3.434 -27.030 25.685 1.00 56.12 155 SER A O 1
ATOM 985 N N . LEU A 1 147 ? 3.376 -28.359 27.516 1.00 55.53 156 LEU A N 1
ATOM 986 C CA . LEU A 1 147 ? 3.707 -27.305 28.477 1.00 55.12 156 LEU A CA 1
ATOM 987 C C . LEU A 1 147 ? 5.012 -26.619 28.096 1.00 54.66 156 LEU A C 1
ATOM 988 O O . LEU A 1 147 ? 5.124 -25.390 28.158 1.00 54.47 156 LEU A O 1
ATOM 993 N N . ASN A 1 148 ? 5.981 -27.428 27.673 1.00 54.09 157 ASN A N 1
ATOM 994 C CA . ASN A 1 148 ? 7.277 -26.933 27.240 1.00 53.60 157 ASN A CA 1
ATOM 995 C C . ASN A 1 148 ? 7.184 -25.977 26.058 1.00 53.33 157 ASN A C 1
ATOM 996 O O . ASN A 1 148 ? 8.026 -25.105 25.914 1.00 53.53 157 ASN A O 1
ATOM 1001 N N . ASN A 1 149 ? 6.168 -26.133 25.212 1.00 53.03 158 ASN A N 1
ATOM 1002 C CA . ASN A 1 149 ? 5.910 -25.146 24.161 1.00 52.50 158 ASN A CA 1
ATOM 1003 C C . ASN A 1 149 ? 5.182 -23.913 24.719 1.00 52.30 158 ASN A C 1
ATOM 1004 O O . ASN A 1 149 ? 4.245 -23.378 24.126 1.00 52.15 158 ASN A O 1
ATOM 1009 N N . ALA A 1 150 ? 5.637 -23.499 25.902 1.00 52.06 159 ALA A N 1
ATOM 1010 C CA . ALA A 1 150 ? 5.327 -22.203 26.487 1.00 51.44 159 ALA A CA 1
ATOM 1011 C C . ALA A 1 150 ? 6.201 -21.145 25.826 1.00 50.96 159 ALA A C 1
ATOM 1012 O O . ALA A 1 150 ? 5.935 -19.959 25.958 1.00 51.44 159 ALA A O 1
ATOM 1014 N N . LEU A 1 151 ? 7.245 -21.575 25.117 1.00 49.98 160 LEU A N 1
ATOM 1015 C CA . LEU A 1 151 ? 8.069 -20.653 24.339 1.00 49.07 160 LEU A CA 1
ATOM 1016 C C . LEU A 1 151 ? 7.330 -20.132 23.097 1.00 48.83 160 LEU A C 1
ATOM 1017 O O . LEU A 1 151 ? 7.938 -19.704 22.113 1.00 48.64 160 LEU A O 1
ATOM 1022 N N . SER A 1 152 ? 6.005 -20.180 23.167 1.00 48.53 161 SER A N 1
ATOM 1023 C CA . SER A 1 152 ? 5.151 -19.541 22.184 1.00 48.44 161 SER A CA 1
ATOM 1024 C C . SER A 1 152 ? 4.761 -18.165 22.702 1.00 48.22 161 SER A C 1
ATOM 1025 O O . SER A 1 152 ? 4.047 -17.420 22.019 1.00 48.44 161 SER A O 1
ATOM 1028 N N . VAL A 1 153 ? 5.203 -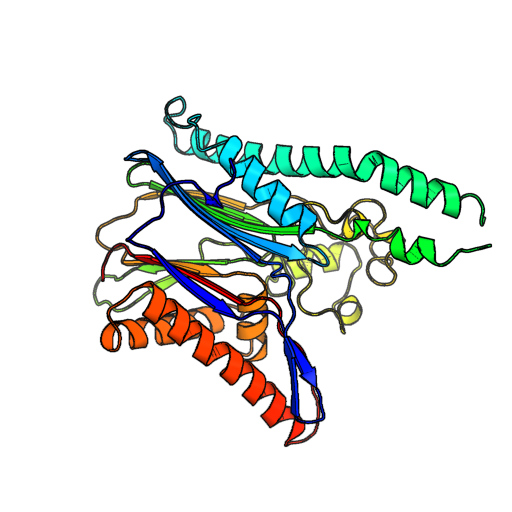17.845 23.920 1.00 47.54 162 VAL A N 1
ATOM 1029 C CA . VAL A 1 153 ? 4.872 -16.568 24.547 1.00 46.93 162 VAL A CA 1
ATOM 1030 C C . VAL A 1 153 ? 5.703 -15.453 23.926 1.00 46.41 162 VAL A C 1
ATOM 1031 O O . VAL A 1 153 ? 6.913 -15.592 23.775 1.00 46.41 162 VAL A O 1
ATOM 1035 N N . GLY A 1 154 ? 5.033 -14.366 23.555 1.00 45.75 163 GLY A N 1
ATOM 1036 C CA . GLY A 1 154 ? 5.687 -13.164 23.058 1.00 45.11 163 GLY A CA 1
ATOM 1037 C C . GLY A 1 154 ? 4.805 -11.951 23.277 1.00 44.71 163 GLY A C 1
ATOM 1038 O O . GLY A 1 154 ? 3.826 -12.025 24.020 1.00 44.60 163 GLY A O 1
ATOM 1039 N N . SER A 1 155 ? 5.138 -10.834 22.631 1.00 44.40 164 SER A N 1
ATOM 1040 C CA . SER A 1 155 ? 4.361 -9.607 22.813 1.00 44.39 164 SER A CA 1
ATOM 1041 C C . SER A 1 155 ? 4.403 -8.612 21.659 1.00 44.34 164 SER A C 1
ATOM 1042 O O . SER A 1 155 ? 5.470 -8.306 21.123 1.00 44.69 164 SER A O 1
ATOM 1045 N N . SER A 1 156 ? 3.231 -8.106 21.287 1.00 44.01 165 SER A N 1
ATOM 1046 C CA . SER A 1 156 ? 3.152 -6.926 20.443 1.00 43.76 165 SER A CA 1
ATOM 1047 C C . SER A 1 156 ? 3.469 -5.731 21.316 1.00 43.49 165 SER A C 1
ATOM 1048 O O . SER A 1 156 ? 3.382 -5.823 22.544 1.00 43.56 165 SER A O 1
ATOM 1051 N N . ALA A 1 157 ? 3.811 -4.609 20.688 1.00 43.21 166 ALA A N 1
ATOM 1052 C CA . ALA A 1 157 ? 4.202 -3.396 21.411 1.00 42.81 166 ALA A CA 1
ATOM 1053 C C . ALA A 1 157 ? 3.898 -2.138 20.611 1.00 42.48 166 ALA A C 1
ATOM 1054 O O . ALA A 1 157 ? 4.092 -2.118 19.396 1.00 43.24 166 ALA A O 1
ATOM 1056 N N . VAL A 1 158 ? 3.428 -1.090 21.278 1.00 41.82 167 VAL A N 1
ATOM 1057 C CA . VAL A 1 158 ? 3.381 0.236 20.652 1.00 41.30 167 VAL A CA 1
ATOM 1058 C C . VAL A 1 158 ? 3.838 1.279 21.647 1.00 41.23 167 VAL A C 1
ATOM 1059 O O . VAL A 1 158 ? 3.222 1.443 22.697 1.00 41.27 167 VAL A O 1
ATOM 1063 N N . LEU A 1 159 ? 4.921 1.983 21.341 1.00 41.08 168 LEU A N 1
ATOM 1064 C CA . LEU A 1 159 ? 5.371 3.010 22.270 1.00 40.90 168 LEU A CA 1
ATOM 1065 C C . LEU A 1 159 ? 5.661 4.357 21.651 1.00 40.12 168 LEU A C 1
ATOM 1066 O O . LEU A 1 159 ? 6.576 4.510 20.860 1.00 39.87 168 LEU A O 1
ATOM 1071 N N . ALA A 1 160 ? 4.835 5.324 22.032 1.00 39.73 169 ALA A N 1
ATOM 1072 C CA . ALA A 1 160 ? 5.012 6.723 21.676 1.00 39.25 169 ALA A CA 1
ATOM 1073 C C . ALA A 1 160 ? 5.860 7.394 22.736 1.00 38.95 169 ALA A C 1
ATOM 1074 O O . ALA A 1 160 ? 5.584 7.266 23.929 1.00 38.57 169 ALA A O 1
ATOM 1076 N N . LEU A 1 161 ? 6.889 8.106 22.283 1.00 38.78 170 LEU A N 1
ATOM 1077 C CA . LEU A 1 161 ? 7.834 8.787 23.163 1.00 38.84 170 LEU A CA 1
ATOM 1078 C C . LEU A 1 161 ? 7.895 10.277 22.836 1.00 38.93 170 LEU A C 1
ATOM 1079 O O . LEU A 1 161 ? 8.518 10.677 21.858 1.00 39.20 170 LEU A O 1
ATOM 1084 N N . ILE A 1 162 ? 7.230 11.094 23.647 1.00 39.17 171 ILE A N 1
ATOM 1085 C CA . ILE A 1 162 ? 7.245 12.543 23.444 1.00 39.68 171 ILE A CA 1
ATOM 1086 C C . ILE A 1 162 ? 8.457 13.189 24.116 1.00 40.08 171 ILE A C 1
ATOM 1087 O O . ILE A 1 162 ? 8.488 13.390 25.344 1.00 40.12 171 ILE A O 1
ATOM 1092 N N . HIS A 1 163 ? 9.455 13.507 23.295 1.00 40.48 172 HIS A N 1
ATOM 1093 C CA . HIS A 1 163 ? 10.662 14.159 23.773 1.00 40.83 172 HIS A CA 1
ATOM 1094 C C . HIS A 1 163 ? 10.716 15.594 23.286 1.00 40.84 172 HIS A C 1
ATOM 1095 O O . HIS A 1 163 ? 11.049 15.853 22.133 1.00 40.77 172 HIS A O 1
ATOM 1102 N N . ARG A 1 164 ? 10.375 16.513 24.187 1.00 41.13 173 ARG A N 1
ATOM 1103 C CA . ARG A 1 164 ? 10.455 17.964 23.965 1.00 41.36 173 ARG A CA 1
ATOM 1104 C C . ARG A 1 164 ? 9.874 18.444 22.634 1.00 41.49 173 ARG A C 1
ATOM 1105 O O . ARG A 1 164 ? 10.609 18.718 21.675 1.00 41.36 173 ARG A O 1
ATOM 1113 N N . SER A 1 165 ? 8.544 18.534 22.601 1.00 41.78 174 SER A N 1
ATOM 1114 C CA . SER A 1 165 ? 7.780 18.987 21.427 1.00 42.12 174 SER A CA 1
ATOM 1115 C C . SER A 1 165 ? 7.947 18.097 20.183 1.00 42.16 174 SER A C 1
ATOM 1116 O O . SER A 1 165 ? 7.609 18.502 19.063 1.00 42.22 174 SER A O 1
ATOM 1119 N N . HIS A 1 166 ? 8.454 16.886 20.389 1.00 42.21 175 HIS A N 1
ATOM 1120 C CA . HIS A 1 166 ? 8.669 15.940 19.301 1.00 42.41 175 HIS A CA 1
ATOM 1121 C C . HIS A 1 166 ? 8.126 14.567 19.672 1.00 42.46 175 HIS A C 1
ATOM 1122 O O . HIS A 1 166 ? 8.403 14.047 20.759 1.00 42.51 175 HIS A O 1
ATOM 1129 N N . LEU A 1 167 ? 7.361 13.982 18.759 1.00 42.32 176 LEU A N 1
ATOM 1130 C CA . LEU A 1 167 ? 6.779 12.674 18.977 1.00 42.27 176 LEU A CA 1
ATOM 1131 C C . LEU A 1 167 ? 7.520 11.618 18.174 1.00 42.28 176 LEU A C 1
ATOM 1132 O O . LEU A 1 167 ? 7.716 11.765 16.969 1.00 42.38 176 LEU A O 1
ATOM 1137 N N . TYR A 1 168 ? 7.930 10.558 18.859 1.00 42.13 177 TYR A N 1
ATOM 1138 C CA . TYR A 1 168 ? 8.618 9.442 18.235 1.00 42.02 177 TYR A CA 1
ATOM 1139 C C . TYR A 1 168 ? 7.776 8.226 18.486 1.00 42.35 177 TYR A C 1
ATOM 1140 O O . TYR A 1 168 ? 7.139 8.122 19.532 1.00 42.63 177 TYR A O 1
ATOM 1149 N N . LEU A 1 169 ? 7.765 7.301 17.541 1.00 42.68 178 LEU A N 1
ATOM 1150 C CA . LEU A 1 169 ? 6.868 6.166 17.645 1.00 43.18 178 LEU A CA 1
ATOM 1151 C C . LEU A 1 169 ? 7.538 4.886 17.174 1.00 43.47 178 LEU A C 1
ATOM 1152 O O . LEU A 1 169 ? 7.986 4.786 16.033 1.00 43.92 178 LEU A O 1
ATOM 1157 N N . GLY A 1 170 ? 7.612 3.909 18.061 1.00 43.67 179 GLY A N 1
ATOM 1158 C CA . GLY A 1 170 ? 8.187 2.624 17.717 1.00 44.30 179 GLY A CA 1
ATOM 1159 C C . GLY A 1 170 ? 7.154 1.563 17.994 1.00 45.02 179 GLY A C 1
ATOM 1160 O O . GLY A 1 170 ? 6.633 1.493 19.110 1.00 45.51 179 GLY A O 1
ATOM 1161 N N . ASN A 1 171 ? 6.833 0.753 16.983 1.00 45.34 180 ASN A N 1
ATOM 1162 C CA . ASN A 1 171 ? 5.865 -0.328 17.161 1.00 45.46 180 ASN A CA 1
ATOM 1163 C C . ASN A 1 171 ? 6.296 -1.627 16.496 1.00 45.29 180 ASN A C 1
ATOM 1164 O O . ASN A 1 171 ? 7.068 -1.616 15.539 1.00 45.12 180 ASN A O 1
ATOM 1169 N N . ILE A 1 172 ? 5.791 -2.734 17.036 1.00 45.26 181 ILE A N 1
ATOM 1170 C CA . ILE A 1 172 ? 5.916 -4.054 16.436 1.00 45.46 181 ILE A CA 1
ATOM 1171 C C . ILE A 1 172 ? 4.644 -4.849 16.729 1.00 46.37 181 ILE A C 1
ATOM 1172 O O . ILE A 1 172 ? 4.093 -4.781 17.834 1.00 46.66 181 ILE A O 1
ATOM 1177 N N . GLY A 1 173 ? 4.161 -5.580 15.728 1.00 46.99 182 GLY A N 1
ATOM 1178 C CA . GLY A 1 173 ? 2.999 -6.446 15.922 1.00 47.54 182 GLY A CA 1
ATOM 1179 C C . GLY A 1 173 ? 1.661 -5.745 15.822 1.00 47.89 182 GLY A C 1
ATOM 1180 O O . GLY A 1 173 ? 1.482 -4.848 14.993 1.00 48.04 182 GLY A O 1
ATOM 1181 N N . ASN A 1 174 ? 0.732 -6.151 16.687 1.00 48.02 183 ASN A N 1
ATOM 1182 C CA . ASN A 1 174 ? -0.680 -5.797 16.563 1.00 47.97 183 ASN A CA 1
ATOM 1183 C C . ASN A 1 174 ? -1.097 -4.424 17.053 1.00 47.92 183 ASN A C 1
ATOM 1184 O O . ASN A 1 174 ? -1.965 -3.798 16.446 1.00 48.31 183 ASN A O 1
ATOM 1189 N N . CYS A 1 175 ? -0.495 -3.959 18.143 1.00 47.80 184 CYS A N 1
ATOM 1190 C CA . CYS A 1 175 ? -0.814 -2.640 18.708 1.00 47.94 184 CYS A CA 1
ATOM 1191 C C . CYS A 1 175 ? -0.741 -1.511 17.673 1.00 47.63 184 CYS A C 1
ATOM 1192 O O . CYS A 1 175 ? -0.016 -1.620 16.673 1.00 47.68 184 CYS A O 1
ATOM 1195 N N . ARG A 1 176 ? -1.471 -0.425 17.919 1.00 47.30 185 ARG A N 1
ATOM 1196 C CA . ARG A 1 176 ? -1.592 0.638 16.922 1.00 47.26 185 ARG A CA 1
ATOM 1197 C C . ARG A 1 176 ? -1.588 2.050 17.497 1.00 47.18 185 ARG A C 1
ATOM 1198 O O . ARG A 1 176 ? -2.049 2.275 18.614 1.00 47.15 185 ARG A O 1
ATOM 1206 N N . ALA A 1 177 ? -1.093 2.994 16.696 1.00 47.20 186 ALA A N 1
ATOM 1207 C CA . ALA A 1 177 ? -1.012 4.405 17.059 1.00 47.26 186 ALA A CA 1
ATOM 1208 C C . ALA A 1 177 ? -1.681 5.327 16.028 1.00 47.48 186 ALA A C 1
ATOM 1209 O O . ALA A 1 177 ? -1.376 5.282 14.825 1.00 47.38 186 ALA A O 1
ATOM 1211 N N . LEU A 1 178 ? -2.587 6.171 16.518 1.00 47.76 187 LEU A N 1
ATOM 1212 C CA . LEU A 1 178 ? -3.299 7.138 15.684 1.00 48.05 187 LEU A CA 1
ATOM 1213 C C . LEU A 1 178 ? -3.055 8.568 16.141 1.00 48.67 187 LEU A C 1
ATOM 1214 O O . LEU A 1 178 ? -3.102 8.861 17.341 1.00 49.02 187 LEU A O 1
ATOM 1219 N N . LEU A 1 179 ? -2.793 9.454 15.184 1.00 49.37 188 LEU A N 1
ATOM 1220 C CA . LEU A 1 179 ? -2.748 10.887 15.458 1.00 50.18 188 LEU A CA 1
ATOM 1221 C C . LEU A 1 179 ? -3.975 11.559 14.874 1.00 51.02 188 LEU A C 1
ATOM 1222 O O . LEU A 1 179 ? -4.339 11.334 13.714 1.00 51.28 188 LEU A O 1
ATOM 1227 N N . CYS A 1 180 ? -4.617 12.388 15.682 1.00 51.89 189 CYS A N 1
ATOM 1228 C CA . CYS A 1 180 ? -5.762 13.133 15.212 1.00 52.92 189 CYS A CA 1
ATOM 1229 C C . CYS A 1 180 ? -5.358 14.568 14.993 1.00 53.50 189 CYS A C 1
ATOM 1230 O O . CYS A 1 180 ? -5.013 15.287 15.938 1.00 53.72 189 CYS A O 1
ATOM 1233 N N . LYS A 1 181 ? -5.368 14.966 13.728 1.00 54.22 190 LYS A N 1
ATOM 1234 C CA . LYS A 1 181 ? -5.098 16.344 13.357 1.00 54.91 190 LYS A CA 1
ATOM 1235 C C . LYS A 1 181 ? -6.386 17.029 12.928 1.00 55.13 190 LYS A C 1
ATOM 1236 O O . LYS A 1 181 ? -7.284 16.394 12.371 1.00 55.35 190 LYS A O 1
ATOM 1242 N N . THR A 1 182 ? -6.474 18.329 13.189 1.00 55.38 191 THR A N 1
ATOM 1243 C CA . THR A 1 182 ? -7.470 19.175 12.542 1.00 55.66 191 THR A CA 1
ATOM 1244 C C . THR A 1 182 ? -6.820 20.125 11.542 1.00 55.94 191 THR A C 1
ATOM 1245 O O . THR A 1 182 ? -5.821 20.776 11.848 1.00 56.02 191 THR A O 1
ATOM 1249 N N . ASP A 1 183 ? -7.393 20.200 10.345 1.00 56.24 192 ASP A N 1
ATOM 1250 C CA . ASP A 1 183 ? -6.760 20.901 9.235 1.00 56.51 192 ASP A CA 1
ATOM 1251 C C . ASP A 1 183 ? -7.568 22.127 8.824 1.00 56.61 192 ASP A C 1
ATOM 1252 O O . ASP A 1 183 ? -8.191 22.781 9.660 1.00 56.51 192 ASP A O 1
ATOM 1257 N N . GLU A 1 184 ? -7.554 22.432 7.530 1.00 56.80 193 GLU A N 1
ATOM 1258 C CA . GLU A 1 184 ? -7.760 23.798 7.064 1.00 57.00 193 GLU A CA 1
ATOM 1259 C C . GLU A 1 184 ? -9.234 24.185 7.125 1.00 57.03 193 GLU A C 1
ATOM 1260 O O . GLU A 1 184 ? -9.573 25.336 7.400 1.00 57.08 193 GLU A O 1
ATOM 1266 N N . HIS A 1 185 ? -10.106 23.216 6.868 1.00 57.06 194 HIS A N 1
ATOM 1267 C CA . HIS A 1 185 ? -11.524 23.360 7.175 1.00 57.05 194 HIS A CA 1
ATOM 1268 C C . HIS A 1 185 ? -11.995 22.270 8.132 1.00 56.87 194 HIS A C 1
ATOM 1269 O O . HIS A 1 185 ? -13.132 21.807 8.050 1.00 56.81 194 HIS A O 1
ATOM 1276 N N . ASP A 1 186 ? -11.113 21.866 9.040 1.00 56.71 195 ASP A N 1
ATOM 1277 C CA . ASP A 1 186 ? -11.417 20.793 9.980 1.00 56.54 195 ASP A CA 1
ATOM 1278 C C . ASP A 1 186 ? -11.726 19.550 9.152 1.00 56.27 195 ASP A C 1
ATOM 1279 O O . ASP A 1 186 ? -11.205 19.381 8.049 1.00 56.23 195 ASP A O 1
ATOM 1284 N N . THR A 1 187 ? -12.580 18.684 9.689 1.00 55.89 196 THR A N 1
ATOM 1285 C CA . THR A 1 187 ? -12.697 18.517 11.132 1.00 55.44 196 THR A CA 1
ATOM 1286 C C . THR A 1 187 ? -11.634 17.702 11.861 1.00 54.99 196 THR A C 1
ATOM 1287 O O . THR A 1 187 ? -10.883 18.234 12.678 1.00 55.08 196 THR A O 1
ATOM 1291 N N . LEU A 1 188 ? -11.576 16.409 11.560 1.00 54.14 197 LEU A N 1
ATOM 1292 C CA . LEU A 1 188 ? -10.707 15.501 12.279 1.00 53.40 197 LEU A CA 1
ATOM 1293 C C . LEU A 1 188 ? -10.139 14.521 11.267 1.00 53.05 197 LEU A C 1
ATOM 1294 O O . LEU A 1 188 ? -10.855 13.663 10.742 1.00 52.99 197 LEU A O 1
ATOM 1299 N N . THR A 1 189 ? -8.843 14.664 11.004 1.00 52.53 198 THR A N 1
ATOM 1300 C CA . THR A 1 189 ? -8.119 13.757 10.123 1.00 52.01 198 THR A CA 1
ATOM 1301 C C . THR A 1 189 ? -7.325 12.724 10.923 1.00 51.73 198 THR A C 1
ATOM 1302 O O . THR A 1 189 ? -6.330 13.050 11.582 1.00 51.83 198 THR A O 1
ATOM 1306 N N . VAL A 1 190 ? -7.794 11.479 10.868 1.00 51.24 199 VAL A N 1
ATOM 1307 C CA . VAL A 1 190 ? -7.109 10.339 11.471 1.00 50.70 199 VAL A CA 1
ATOM 1308 C C . VAL A 1 190 ? -5.918 9.976 10.601 1.00 50.40 199 VAL A C 1
ATOM 1309 O O . VAL A 1 190 ? -6.038 9.883 9.382 1.00 50.28 199 VAL A O 1
ATOM 1313 N N . THR A 1 191 ? -4.762 9.790 11.226 1.00 50.14 200 THR A N 1
ATOM 1314 C CA . THR A 1 191 ? -3.570 9.393 10.486 1.00 49.83 200 THR A CA 1
ATOM 1315 C C . THR A 1 191 ? -2.703 8.408 11.279 1.00 49.63 200 THR A C 1
ATOM 1316 O O . THR A 1 191 ? -2.036 8.789 12.239 1.00 49.78 200 THR A O 1
ATOM 1320 N N . GLN A 1 192 ? -2.736 7.139 10.869 1.00 49.38 201 GLN A N 1
ATOM 1321 C CA . GLN A 1 192 ? -2.006 6.057 11.550 1.00 49.12 201 GLN A CA 1
ATOM 1322 C C . GLN A 1 192 ? -0.482 6.176 11.408 1.00 49.20 201 GLN A C 1
ATOM 1323 O O . GLN A 1 192 ? 0.048 6.128 10.299 1.00 49.31 201 GLN A O 1
ATOM 1329 N N . LEU A 1 193 ? 0.214 6.327 12.533 1.00 49.06 202 LEU A N 1
ATOM 1330 C CA . LEU A 1 193 ? 1.683 6.355 12.533 1.00 48.91 202 LEU A CA 1
ATOM 1331 C C . LEU A 1 193 ? 2.250 4.939 12.647 1.00 48.77 202 LEU A C 1
ATOM 1332 O O . LEU A 1 193 ? 3.372 4.654 12.191 1.00 48.75 202 LEU A O 1
ATOM 1337 N N . SER A 1 194 ? 1.465 4.068 13.277 1.00 48.43 203 SER A N 1
ATOM 1338 C CA . SER A 1 194 ? 1.801 2.663 13.435 1.00 48.23 203 SER A CA 1
ATOM 1339 C C . SER A 1 194 ? 1.770 1.915 12.096 1.00 47.99 203 SER A C 1
ATOM 1340 O O . SER A 1 194 ? 1.182 2.385 11.116 1.00 48.12 203 SER A O 1
ATOM 1343 N N . VAL A 1 195 ? 2.424 0.760 12.058 1.00 47.58 204 VAL A N 1
ATOM 1344 C CA . VAL A 1 195 ? 2.313 -0.152 10.928 1.00 47.16 204 VAL A CA 1
ATOM 1345 C C . VAL A 1 195 ? 1.888 -1.505 11.469 1.00 46.99 204 VAL A C 1
ATOM 1346 O O . VAL A 1 195 ? 2.601 -2.114 12.267 1.00 46.75 204 VAL A O 1
ATOM 1350 N N . ASP A 1 196 ? 0.708 -1.950 11.048 1.00 47.05 205 ASP A N 1
ATOM 1351 C CA . ASP A 1 196 ? 0.154 -3.230 11.475 1.00 47.00 205 ASP A CA 1
ATOM 1352 C C . ASP A 1 196 ? 1.000 -4.368 10.963 1.00 46.93 205 ASP A C 1
ATOM 1353 O O . ASP A 1 196 ? 1.188 -4.515 9.748 1.00 47.28 205 ASP A O 1
ATOM 1358 N N . HIS A 1 197 ? 1.543 -5.153 11.888 1.00 46.65 206 HIS A N 1
ATOM 1359 C CA . HIS A 1 197 ? 2.319 -6.317 11.501 1.00 46.58 206 HIS A CA 1
ATOM 1360 C C . HIS A 1 197 ? 1.483 -7.566 11.668 1.00 46.62 206 HIS A C 1
ATOM 1361 O O . HIS A 1 197 ? 1.760 -8.387 12.539 1.00 46.90 206 HIS A O 1
ATOM 1368 N N . ASN A 1 198 ? 0.466 -7.688 10.810 1.00 46.31 207 ASN A N 1
ATOM 1369 C CA . ASN A 1 198 ? -0.443 -8.830 10.750 1.00 46.09 207 ASN A CA 1
ATOM 1370 C C . ASN A 1 198 ? -1.116 -8.928 9.383 1.00 45.92 207 ASN A C 1
ATOM 1371 O O . ASN A 1 198 ? -0.786 -8.176 8.463 1.00 45.93 207 ASN A O 1
ATOM 1376 N N . LEU A 1 199 ? -2.082 -9.831 9.247 1.00 45.45 208 LEU A N 1
ATOM 1377 C CA . LEU A 1 199 ? -2.673 -10.054 7.934 1.00 44.97 208 LEU A CA 1
ATOM 1378 C C . LEU A 1 199 ? -3.597 -8.936 7.445 1.00 44.96 208 LEU A C 1
ATOM 1379 O O . LEU A 1 199 ? -4.024 -8.950 6.293 1.00 44.93 208 LEU A O 1
ATOM 1384 N N . LEU A 1 200 ? -3.900 -7.968 8.307 1.00 44.93 209 LEU A N 1
ATOM 1385 C CA . LEU A 1 200 ? -4.612 -6.768 7.873 1.00 45.03 209 LEU A CA 1
ATOM 1386 C C . LEU A 1 200 ? -3.753 -5.939 6.932 1.00 45.03 209 LEU A C 1
ATOM 1387 O O . LEU A 1 200 ? -4.271 -5.064 6.247 1.00 45.62 209 LEU A O 1
ATOM 1392 N N . ASN A 1 201 ? -2.447 -6.199 6.921 1.00 44.38 210 ASN A N 1
ATOM 1393 C CA . ASN A 1 201 ? -1.503 -5.449 6.105 1.00 44.00 210 ASN A CA 1
ATOM 1394 C C . ASN A 1 201 ? -0.970 -6.268 4.928 1.00 43.97 210 ASN A C 1
ATOM 1395 O O . ASN A 1 201 ? -0.145 -7.174 5.096 1.00 43.76 210 ASN A O 1
ATOM 1400 N N . ALA A 1 202 ? -1.449 -5.929 3.733 1.00 44.03 211 ALA A N 1
ATOM 1401 C CA . ALA A 1 202 ? -1.152 -6.687 2.514 1.00 44.10 211 ALA A CA 1
ATOM 1402 C C . ALA A 1 202 ? 0.329 -7.018 2.356 1.00 44.51 211 ALA A C 1
ATOM 1403 O O . ALA A 1 202 ? 0.680 -8.131 1.955 1.00 44.57 211 ALA A O 1
ATOM 1405 N N . GLU A 1 203 ? 1.194 -6.057 2.683 1.00 44.93 212 GLU A N 1
ATOM 1406 C CA . GLU A 1 203 ? 2.639 -6.258 2.607 1.00 45.22 212 GLU A CA 1
ATOM 1407 C C . GLU A 1 203 ? 3.016 -7.467 3.460 1.00 44.77 212 GLU A C 1
ATOM 1408 O O . GLU A 1 203 ? 3.799 -8.322 3.026 1.00 44.97 212 GLU A O 1
ATOM 1414 N N . GLU A 1 204 ? 2.447 -7.553 4.661 1.00 44.09 213 GLU A N 1
ATOM 1415 C CA . GLU A 1 204 ? 2.669 -8.733 5.489 1.00 43.53 213 GLU A CA 1
ATOM 1416 C C . GLU A 1 204 ? 2.058 -9.984 4.856 1.00 43.27 213 GLU A C 1
ATOM 1417 O O . GLU A 1 204 ? 2.700 -11.037 4.830 1.00 43.30 213 GLU A O 1
ATOM 1423 N N . ALA A 1 205 ? 0.850 -9.872 4.307 1.00 42.70 214 ALA A N 1
ATOM 1424 C CA . ALA A 1 205 ? 0.268 -11.018 3.604 1.00 42.31 214 ALA A CA 1
ATOM 1425 C C . ALA A 1 205 ? 1.221 -11.504 2.508 1.00 42.10 214 ALA A C 1
ATOM 1426 O O . ALA A 1 205 ? 1.534 -12.704 2.427 1.00 42.31 214 ALA A O 1
ATOM 1428 N N . ALA A 1 206 ? 1.713 -10.563 1.703 1.00 41.49 215 ALA A N 1
ATOM 1429 C CA . ALA A 1 206 ? 2.625 -10.874 0.606 1.00 40.98 215 ALA A CA 1
ATOM 1430 C C . ALA A 1 206 ? 3.951 -11.444 1.084 1.00 40.80 215 ALA A C 1
ATOM 1431 O O . ALA A 1 206 ? 4.576 -12.214 0.367 1.00 40.74 215 ALA A O 1
ATOM 1433 N N . ARG A 1 207 ? 4.391 -11.053 2.279 1.00 40.78 216 ARG A N 1
ATOM 1434 C CA . ARG A 1 207 ? 5.629 -11.602 2.845 1.00 40.51 216 ARG A CA 1
ATOM 1435 C C . ARG A 1 207 ? 5.450 -13.085 3.100 1.00 40.70 216 ARG A C 1
ATOM 1436 O O . ARG A 1 207 ? 6.357 -13.876 2.844 1.00 40.35 216 ARG A O 1
ATOM 1444 N N . LEU A 1 208 ? 4.259 -13.441 3.588 1.00 41.02 217 LEU A N 1
ATOM 1445 C CA . LEU A 1 208 ? 3.947 -14.802 3.976 1.00 41.44 217 LEU A CA 1
ATOM 1446 C C . LEU A 1 208 ? 3.725 -15.664 2.744 1.00 41.62 217 LEU A C 1
ATOM 1447 O O . LEU A 1 208 ? 4.340 -16.718 2.594 1.00 42.03 217 LEU A O 1
ATOM 1452 N N . PHE A 1 209 ? 2.856 -15.195 1.858 1.00 41.63 218 PHE A N 1
ATOM 1453 C CA . PHE A 1 209 ? 2.770 -15.697 0.494 1.00 41.33 218 PHE A CA 1
ATOM 1454 C C . PHE A 1 209 ? 4.140 -16.148 -0.001 1.00 41.92 218 PHE A C 1
ATOM 1455 O O . PHE A 1 209 ? 4.282 -17.238 -0.540 1.00 42.21 218 PHE A O 1
ATOM 1463 N N . ARG A 1 210 ? 5.156 -15.322 0.214 1.00 42.63 219 ARG A N 1
ATOM 1464 C CA . ARG A 1 210 ? 6.470 -15.590 -0.341 1.00 43.31 219 ARG A CA 1
ATOM 1465 C C . ARG A 1 210 ? 7.245 -16.618 0.460 1.00 43.74 219 ARG A C 1
ATOM 1466 O O . ARG A 1 210 ? 8.259 -17.127 -0.008 1.00 43.94 219 ARG A O 1
ATOM 1474 N N . LEU A 1 211 ? 6.763 -16.923 1.660 1.00 44.18 220 LEU A N 1
ATOM 1475 C CA . LEU A 1 211 ? 7.387 -17.940 2.506 1.00 44.71 220 LEU A CA 1
ATOM 1476 C C . LEU A 1 211 ? 6.758 -19.301 2.266 1.00 44.79 220 LEU A C 1
ATOM 1477 O O . LEU A 1 211 ? 7.259 -20.336 2.738 1.00 45.16 220 LEU A O 1
ATOM 1482 N N . GLY A 1 212 ? 5.663 -19.294 1.520 1.00 44.48 221 GLY A N 1
ATOM 1483 C CA . GLY A 1 212 ? 5.014 -20.517 1.135 1.00 44.08 221 GLY A CA 1
ATOM 1484 C C . GLY A 1 212 ? 3.762 -20.696 1.937 1.00 43.99 221 GLY A C 1
ATOM 1485 O O . GLY A 1 212 ? 3.148 -21.768 1.884 1.00 44.81 221 GLY A O 1
ATOM 1486 N N . LEU A 1 213 ? 3.376 -19.652 2.673 1.00 43.35 222 LEU A N 1
ATOM 1487 C CA . LEU A 1 213 ? 2.134 -19.674 3.459 1.00 42.82 222 LEU A CA 1
ATOM 1488 C C . LEU A 1 213 ? 0.930 -19.162 2.676 1.00 42.24 222 LEU A C 1
ATOM 1489 O O . LEU A 1 213 ? 1.084 -18.357 1.763 1.00 42.32 222 LEU A O 1
ATOM 1494 N N . MET A 1 214 ? -0.257 -19.648 3.037 1.00 41.59 223 MET A N 1
ATOM 1495 C CA . MET A 1 214 ? -1.527 -19.198 2.466 1.00 40.98 223 MET A CA 1
ATOM 1496 C C . MET A 1 214 ? -2.500 -18.852 3.580 1.00 41.12 223 MET A C 1
ATOM 1497 O O . MET A 1 214 ? -2.292 -19.247 4.719 1.00 41.21 223 MET A O 1
ATOM 1502 N N . ALA A 1 215 ? -3.576 -18.143 3.255 1.00 41.29 224 ALA A N 1
ATOM 1503 C CA . ALA A 1 215 ? -4.512 -17.659 4.273 1.00 41.63 224 ALA A CA 1
ATOM 1504 C C . ALA A 1 215 ? -5.121 -18.780 5.089 1.00 42.16 224 ALA A C 1
ATOM 1505 O O . ALA A 1 215 ? -5.360 -18.626 6.294 1.00 42.20 224 ALA A O 1
ATOM 1507 N N . GLN A 1 216 ? -5.355 -19.910 4.429 1.00 42.74 225 GLN A N 1
ATOM 1508 C CA . GLN A 1 216 ? -5.977 -21.064 5.055 1.00 43.84 225 GLN A CA 1
ATOM 1509 C C . GLN A 1 216 ? -5.169 -21.612 6.232 1.00 44.23 225 GLN A C 1
ATOM 1510 O O . GLN A 1 216 ? -5.718 -22.262 7.118 1.00 44.52 225 GLN A O 1
ATOM 1516 N N . ASN A 1 217 ? -3.870 -21.329 6.252 1.00 44.78 226 ASN A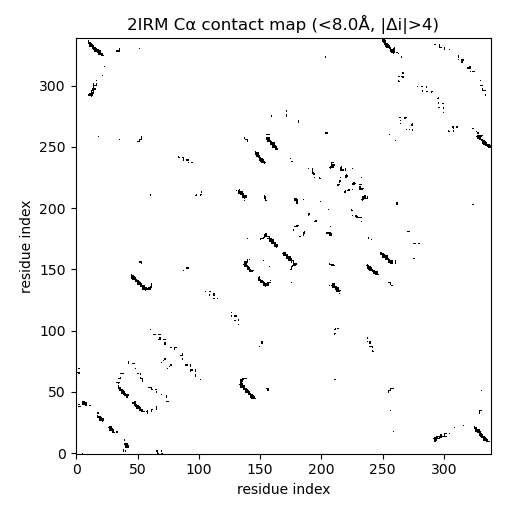 N 1
ATOM 1517 C CA . ASN A 1 217 ? -3.017 -21.690 7.381 1.00 45.18 226 ASN A CA 1
ATOM 1518 C C . ASN A 1 217 ? -3.367 -20.917 8.650 1.00 45.48 226 ASN A C 1
ATOM 1519 O O . ASN A 1 217 ? -2.979 -21.318 9.747 1.00 45.57 226 ASN A O 1
ATOM 1524 N N . PHE A 1 218 ? -4.109 -19.822 8.498 1.00 45.81 227 PHE A N 1
ATOM 1525 C CA . PHE A 1 218 ? -4.452 -18.966 9.637 1.00 46.17 227 PHE A CA 1
ATOM 1526 C C . PHE A 1 218 ? -5.938 -18.982 10.051 1.00 46.86 227 PHE A C 1
ATOM 1527 O O . PHE A 1 218 ? -6.380 -18.113 10.804 1.00 46.68 227 PHE A O 1
ATOM 1535 N N . GLU A 1 219 ? -6.700 -19.966 9.572 1.00 47.82 228 GLU A N 1
ATOM 1536 C CA . GLU A 1 219 ? -8.083 -20.162 10.035 1.00 48.84 228 GLU A CA 1
ATOM 1537 C C . GLU A 1 219 ? -8.055 -20.514 11.509 1.00 48.95 228 GLU A C 1
ATOM 1538 O O . GLU A 1 219 ? -7.146 -21.202 11.970 1.00 49.29 228 GLU A O 1
ATOM 1544 N N . GLY A 1 220 ? -9.030 -20.024 12.261 1.00 49.32 229 GLY A N 1
ATOM 1545 C CA . GLY A 1 220 ? -9.132 -20.385 13.670 1.00 49.72 229 GLY A CA 1
ATOM 1546 C C . GLY A 1 220 ? -8.141 -19.684 14.579 1.00 49.99 229 GLY A C 1
ATOM 1547 O O . GLY A 1 220 ? -8.368 -19.608 15.786 1.00 50.52 229 GLY A O 1
ATOM 1548 N N . VAL A 1 221 ? -7.040 -19.186 14.018 1.00 49.93 230 VAL A N 1
ATOM 1549 C CA . VAL A 1 221 ? -6.095 -18.368 14.786 1.00 50.00 230 VAL A CA 1
ATOM 1550 C C . VAL A 1 221 ? -6.450 -16.879 14.699 1.00 50.38 230 VAL A C 1
ATOM 1551 O O . VAL A 1 221 ? -6.287 -16.261 13.652 1.00 50.01 230 VAL A O 1
ATOM 1555 N N . PRO A 1 222 ? -6.926 -16.308 15.826 1.00 51.18 231 PRO A N 1
ATOM 1556 C CA . PRO A 1 222 ? -7.528 -14.969 15.924 1.00 51.55 231 PRO A CA 1
ATOM 1557 C C . PRO A 1 222 ? -6.907 -13.893 15.021 1.00 51.58 231 PRO A C 1
ATOM 1558 O O . PRO A 1 222 ? -7.443 -13.646 13.941 1.00 52.45 231 PRO A O 1
ATOM 1562 N N . LEU A 1 223 ? -5.813 -13.281 15.462 1.00 50.79 232 LEU A N 1
ATOM 1563 C CA . LEU A 1 223 ? -5.242 -12.133 14.767 1.00 50.50 232 LEU A CA 1
ATOM 1564 C C . LEU A 1 223 ? -3.718 -12.183 14.784 1.00 50.53 232 LEU A C 1
ATOM 1565 O O . LEU A 1 223 ? -3.062 -11.262 15.271 1.00 50.76 232 LEU A O 1
ATOM 1570 N N . TYR A 1 224 ? -3.161 -13.264 14.248 1.00 50.40 233 TYR A N 1
ATOM 1571 C CA . TYR A 1 224 ? -1.752 -13.574 14.436 1.00 50.10 233 TYR A CA 1
ATOM 1572 C C . TYR A 1 224 ? -0.852 -12.421 13.998 1.00 50.40 233 TYR A C 1
ATOM 1573 O O . TYR A 1 224 ? -0.887 -11.989 12.845 1.00 50.76 233 TYR A O 1
ATOM 1582 N N . SER A 1 225 ? -0.074 -11.897 14.937 1.00 50.39 234 SER A N 1
ATOM 1583 C CA . SER A 1 225 ? 0.874 -10.870 14.611 1.00 50.27 234 SER A CA 1
ATOM 1584 C C . SER A 1 225 ? 2.023 -11.574 13.922 1.00 50.44 234 SER A C 1
ATOM 1585 O O . SER A 1 225 ? 2.469 -12.630 14.359 1.00 50.89 234 SER A O 1
ATOM 1588 N N . THR A 1 226 ? 2.488 -10.982 12.835 1.00 50.43 235 THR A N 1
ATOM 1589 C CA . THR A 1 226 ? 3.491 -11.579 11.977 1.00 50.11 235 THR A CA 1
ATOM 1590 C C . THR A 1 226 ? 4.860 -11.001 12.310 1.00 50.13 235 THR A C 1
ATOM 1591 O O . THR A 1 226 ? 5.865 -11.318 11.659 1.00 50.52 235 THR A O 1
ATOM 1595 N N . ARG A 1 227 ? 4.876 -10.111 13.297 1.00 49.72 236 ARG A N 1
ATOM 1596 C CA . ARG A 1 227 ? 6.102 -9.602 13.909 1.00 49.32 236 ARG A CA 1
ATOM 1597 C C . ARG A 1 227 ? 5.760 -9.379 15.365 1.00 49.59 236 ARG A C 1
ATOM 1598 O O . ARG A 1 227 ? 4.602 -9.114 15.691 1.00 49.70 236 ARG A O 1
ATOM 1606 N N . CYS A 1 228 ? 6.753 -9.505 16.238 1.00 49.77 237 CYS A N 1
ATOM 1607 C CA . CYS A 1 228 ? 6.557 -9.322 17.686 1.00 50.32 237 CYS A CA 1
ATOM 1608 C C . CYS A 1 228 ? 7.847 -9.581 18.461 1.00 49.94 237 CYS A C 1
ATOM 1609 O O . CYS A 1 228 ? 8.862 -10.001 17.896 1.00 50.05 237 CYS A O 1
ATOM 1612 N N . ILE A 1 229 ? 7.799 -9.322 19.757 1.00 49.42 238 ILE A N 1
ATOM 1613 C CA . ILE A 1 229 ? 8.929 -9.589 20.612 1.00 49.34 238 ILE A CA 1
ATOM 1614 C C . ILE A 1 229 ? 8.829 -11.041 21.053 1.00 49.29 238 ILE A C 1
ATOM 1615 O O . ILE A 1 229 ? 7.751 -11.498 21.446 1.00 49.68 238 ILE A O 1
ATOM 1620 N N . GLY A 1 230 ? 9.937 -11.770 20.963 1.00 48.76 239 GLY A N 1
ATOM 1621 C CA . GLY A 1 230 ? 9.960 -13.151 21.418 1.00 48.12 239 GLY A CA 1
ATOM 1622 C C . GLY A 1 230 ? 9.158 -14.083 20.534 1.00 47.82 239 GLY A C 1
ATOM 1623 O O . GLY A 1 230 ? 9.201 -13.979 19.303 1.00 47.82 239 GLY A O 1
ATOM 1624 N N . ASN A 1 231 ? 8.404 -14.979 21.168 1.00 47.24 240 ASN A N 1
ATOM 1625 C CA . ASN A 1 231 ? 7.698 -16.051 20.465 1.00 46.66 240 ASN A CA 1
ATOM 1626 C C . ASN A 1 231 ? 8.684 -16.887 19.659 1.00 46.17 240 ASN A C 1
ATOM 1627 O O . ASN A 1 231 ? 8.677 -16.836 18.438 1.00 45.90 240 ASN A O 1
ATOM 1632 N N . TYR A 1 232 ? 9.540 -17.643 20.346 1.00 45.91 241 TYR A N 1
ATOM 1633 C CA . TYR A 1 232 ? 10.510 -18.504 19.660 1.00 45.84 241 TYR A CA 1
ATOM 1634 C C . TYR A 1 232 ? 9.811 -19.443 18.681 1.00 46.02 241 TYR A C 1
ATOM 1635 O O . TYR A 1 232 ? 10.336 -19.758 17.615 1.00 45.98 241 TYR A O 1
ATOM 1644 N N . LEU A 1 233 ? 8.609 -19.863 19.056 1.00 46.28 242 LEU A N 1
ATOM 1645 C CA . LEU A 1 233 ? 7.866 -20.867 18.324 1.00 46.38 242 LEU A CA 1
ATOM 1646 C C . LEU A 1 233 ? 7.526 -20.442 16.900 1.00 46.52 242 LEU A C 1
ATOM 1647 O O . LEU A 1 233 ? 7.396 -21.293 16.027 1.00 46.94 242 LEU A O 1
ATOM 1652 N N . GLY A 1 234 ? 7.409 -19.136 16.663 1.00 46.38 243 GLY A N 1
ATOM 1653 C CA . GLY A 1 234 ? 7.121 -18.610 15.329 1.00 46.20 243 GLY A CA 1
ATOM 1654 C C . GLY A 1 234 ? 8.356 -18.093 14.607 1.00 46.42 243 GLY A C 1
ATOM 1655 O O . GLY A 1 234 ? 8.281 -17.642 13.451 1.00 46.61 243 GLY A O 1
ATOM 1656 N N . LYS A 1 235 ? 9.483 -18.134 15.313 1.00 46.18 244 LYS A N 1
ATOM 1657 C CA . LYS A 1 235 ? 10.780 -17.771 14.755 1.00 46.12 244 LYS A CA 1
ATOM 1658 C C . LYS A 1 235 ? 11.732 -18.863 14.282 1.00 46.47 244 LYS A C 1
ATOM 1659 O O . LYS A 1 235 ? 11.843 -19.115 13.082 1.00 46.53 244 LYS A O 1
ATOM 1665 N N . ALA A 1 236 ? 12.417 -19.472 15.245 1.00 46.82 245 ALA A N 1
ATOM 1666 C CA . ALA A 1 236 ? 13.468 -20.440 14.979 1.00 47.10 245 ALA A CA 1
ATOM 1667 C C . ALA A 1 236 ? 13.100 -21.769 15.625 1.00 47.29 245 ALA A C 1
ATOM 1668 O O . ALA A 1 236 ? 13.295 -21.972 16.823 1.00 47.43 245 ALA A O 1
ATOM 1670 N N . GLY A 1 237 ? 12.566 -22.667 14.809 1.00 47.47 246 GLY A N 1
ATOM 1671 C CA . GLY A 1 237 ? 11.636 -23.708 15.259 1.00 47.65 246 GLY A CA 1
ATOM 1672 C C . GLY A 1 237 ? 10.167 -23.342 15.097 1.00 47.72 246 GLY A C 1
ATOM 1673 O O . GLY A 1 237 ? 9.346 -23.622 15.968 1.00 47.48 246 GLY A O 1
ATOM 1674 N N . TYR A 1 238 ? 9.850 -22.700 13.975 1.00 48.11 247 TYR A N 1
ATOM 1675 C CA . TYR A 1 238 ? 8.476 -22.554 13.502 1.00 48.45 247 TYR A CA 1
ATOM 1676 C C . TYR A 1 238 ? 7.938 -23.896 13.015 1.00 49.14 247 TYR A C 1
ATOM 1677 O O . TYR A 1 238 ? 6.730 -24.077 12.872 1.00 49.20 247 TYR A O 1
ATOM 1686 N N . LYS A 1 239 ? 8.855 -24.830 12.767 1.00 50.14 248 LYS A N 1
ATOM 1687 C CA . LYS A 1 239 ? 8.525 -26.189 12.339 1.00 50.88 248 LYS A CA 1
ATOM 1688 C C . LYS A 1 239 ? 7.673 -26.963 13.346 1.00 51.56 248 LYS A C 1
ATOM 1689 O O . LYS A 1 239 ? 6.835 -27.774 12.948 1.00 51.81 248 LYS A O 1
ATOM 1695 N N . ASP A 1 240 ? 7.871 -26.706 14.638 1.00 52.38 249 ASP A N 1
ATOM 1696 C CA . ASP A 1 240 ? 7.057 -27.353 15.685 1.00 53.16 249 ASP A CA 1
ATOM 1697 C C . ASP A 1 240 ? 5.718 -26.658 15.955 1.00 53.44 249 ASP A C 1
ATOM 1698 O O . ASP A 1 240 ? 4.975 -27.049 16.861 1.00 53.38 249 ASP A O 1
ATOM 1703 N N . CYS A 1 241 ? 5.420 -25.631 15.166 1.00 53.86 250 CYS A N 1
ATOM 1704 C CA . CYS A 1 241 ? 4.060 -25.396 14.696 1.00 54.00 250 CYS A CA 1
ATOM 1705 C C . CYS A 1 241 ? 3.826 -26.565 13.745 1.00 54.19 250 CYS A C 1
ATOM 1706 O O . CYS A 1 241 ? 4.592 -26.777 12.806 1.00 54.25 250 CYS A O 1
ATOM 1709 N N . ASN A 1 242 ? 2.762 -27.321 13.996 1.00 54.55 251 ASN A N 1
ATOM 1710 C CA . ASN A 1 242 ? 1.631 -27.383 13.078 1.00 54.93 251 ASN A CA 1
ATOM 1711 C C . ASN A 1 242 ? 1.158 -25.985 12.692 1.00 54.56 251 ASN A C 1
ATOM 1712 O O . ASN A 1 242 ? 0.856 -25.161 13.555 1.00 54.95 251 ASN A O 1
ATOM 1717 N N . PHE A 1 243 ? 1.095 -25.726 11.390 1.00 53.48 252 PHE A N 1
ATOM 1718 C CA . PHE A 1 243 ? 0.320 -24.606 10.869 1.00 52.64 252 PHE A CA 1
ATOM 1719 C C . PHE A 1 243 ? 1.143 -23.323 10.832 1.00 52.18 252 PHE A C 1
ATOM 1720 O O . PHE A 1 243 ? 0.633 -22.256 10.490 1.00 52.49 252 PHE A O 1
ATOM 1728 N N . LEU A 1 244 ? 2.419 -23.434 11.186 1.00 51.21 253 LEU A N 1
ATOM 1729 C CA . LEU A 1 244 ? 3.425 -22.480 10.734 1.00 50.39 253 LEU A CA 1
ATOM 1730 C C . LEU A 1 244 ? 4.412 -23.336 9.947 1.00 49.96 253 LEU A C 1
ATOM 1731 O O . LEU A 1 244 ? 5.399 -22.831 9.413 1.00 50.14 253 LEU A O 1
ATOM 1736 N N . SER A 1 245 ? 4.138 -24.635 9.879 1.00 49.40 254 SER A N 1
ATOM 1737 C CA . SER A 1 245 ? 5.170 -25.629 9.511 1.00 48.74 254 SER A CA 1
ATOM 1738 C C . SER A 1 245 ? 5.434 -25.806 8.009 1.00 48.18 254 SER A C 1
ATOM 1739 O O . SER A 1 245 ? 6.509 -26.278 7.617 1.00 48.13 254 SER A O 1
ATOM 1742 N N . SER A 1 246 ? 4.474 -25.417 7.170 1.00 47.35 255 SER A N 1
ATOM 1743 C CA . SER A 1 246 ? 4.672 -25.483 5.718 1.00 46.34 255 SER A CA 1
ATOM 1744 C C . SER A 1 246 ? 5.656 -24.431 5.200 1.00 45.68 255 SER A C 1
ATOM 1745 O O . SER A 1 246 ? 6.217 -24.598 4.123 1.00 45.59 255 SER A O 1
ATOM 1748 N N . ALA A 1 247 ? 5.873 -23.366 5.975 1.00 45.04 256 ALA A N 1
ATOM 1749 C CA . ALA A 1 247 ? 6.711 -22.237 5.559 1.00 44.65 256 ALA A CA 1
ATOM 1750 C C . ALA A 1 247 ? 8.157 -22.639 5.225 1.00 44.57 256 ALA A C 1
ATOM 1751 O O . ALA A 1 247 ? 8.694 -23.603 5.783 1.00 44.73 256 ALA A O 1
ATOM 1753 N N . THR A 1 248 ? 8.777 -21.902 4.305 1.00 44.31 257 THR A N 1
ATOM 1754 C CA . THR A 1 248 ? 10.134 -22.218 3.841 1.00 44.08 257 THR A CA 1
ATOM 1755 C C . THR A 1 248 ? 11.197 -21.305 4.462 1.00 44.16 257 THR A C 1
ATOM 1756 O O . THR A 1 248 ? 12.335 -21.263 4.005 1.00 44.25 257 THR A O 1
ATOM 1760 N N . ALA A 1 249 ? 10.803 -20.565 5.491 1.00 44.21 258 ALA A N 1
ATOM 1761 C CA . ALA A 1 249 ? 11.685 -19.678 6.241 1.00 44.45 258 ALA A CA 1
ATOM 1762 C C . ALA A 1 249 ? 10.891 -19.197 7.446 1.00 44.92 258 ALA A C 1
ATOM 1763 O O . ALA A 1 249 ? 9.675 -19.420 7.525 1.00 45.30 258 ALA A O 1
ATOM 1765 N N . GLU A 1 250 ? 11.555 -18.544 8.390 1.00 45.04 259 GLU A N 1
ATOM 1766 C CA . GLU A 1 250 ? 10.853 -18.114 9.584 1.00 45.33 259 GLU A CA 1
ATOM 1767 C C . GLU A 1 250 ? 9.804 -17.080 9.219 1.00 45.45 259 GLU A C 1
ATOM 1768 O O . GLU A 1 250 ? 10.136 -16.049 8.644 1.00 45.47 259 GLU A O 1
ATOM 1774 N N . PRO A 1 251 ? 8.532 -17.371 9.533 1.00 45.89 260 PRO A N 1
ATOM 1775 C CA . PRO A 1 251 ? 7.362 -16.503 9.312 1.00 46.19 260 PRO A CA 1
ATOM 1776 C C . PRO A 1 251 ? 7.368 -15.219 10.146 1.00 46.50 260 PRO A C 1
ATOM 1777 O O . PRO A 1 251 ? 7.177 -14.135 9.597 1.00 46.38 260 PRO A O 1
ATOM 1781 N N . VAL A 1 252 ? 7.565 -15.349 11.459 1.00 46.88 261 VAL A N 1
ATOM 1782 C CA . VAL A 1 252 ? 7.574 -14.193 12.349 1.00 47.46 261 VAL A CA 1
ATOM 1783 C C . VAL A 1 252 ? 8.967 -13.587 12.428 1.00 48.00 261 VAL A C 1
ATOM 1784 O O . VAL A 1 252 ? 9.882 -14.160 13.003 1.00 48.98 261 VAL A O 1
ATOM 1788 N N . ILE A 1 253 ? 9.137 -12.420 11.839 1.00 48.41 262 ILE A N 1
ATOM 1789 C CA . ILE A 1 253 ? 10.437 -11.758 11.866 1.00 48.23 262 ILE A CA 1
ATOM 1790 C C . ILE A 1 253 ? 10.439 -10.691 12.961 1.00 48.80 262 ILE A C 1
ATOM 1791 O O . ILE A 1 253 ? 9.377 -10.268 13.419 1.00 48.94 262 ILE A O 1
ATOM 1796 N N . PHE A 1 254 ? 11.620 -10.282 13.408 1.00 49.48 263 PHE A N 1
ATOM 1797 C CA . PHE A 1 254 ? 11.706 -9.196 14.382 1.00 50.20 263 PHE A CA 1
ATOM 1798 C C . PHE A 1 254 ? 12.252 -7.982 13.668 1.00 50.87 263 PHE A C 1
ATOM 1799 O O . PHE A 1 254 ? 13.465 -7.851 13.489 1.00 51.37 263 PHE A O 1
ATOM 1807 N N . GLU A 1 255 ? 11.349 -7.109 13.234 1.00 51.32 264 GLU A N 1
ATOM 1808 C CA . GLU A 1 255 ? 11.748 -5.889 12.555 1.00 51.49 264 GLU A CA 1
ATOM 1809 C C . GLU A 1 255 ? 10.723 -4.790 12.804 1.00 50.96 264 GLU A C 1
ATOM 1810 O O . GLU A 1 255 ? 9.830 -4.583 11.989 1.00 50.94 264 GLU A O 1
ATOM 1816 N N . PRO A 1 256 ? 10.842 -4.096 13.953 1.00 50.63 265 PRO A N 1
ATOM 1817 C CA . PRO A 1 256 ? 9.898 -3.072 14.382 1.00 50.29 265 PRO A CA 1
ATOM 1818 C C . PRO A 1 256 ? 9.971 -1.857 13.496 1.00 50.13 265 PRO A C 1
ATOM 1819 O O . PRO A 1 256 ? 10.926 -1.711 12.751 1.00 50.26 265 PRO A O 1
ATOM 1823 N N . GLU A 1 257 ? 8.968 -0.994 13.581 1.00 50.09 266 GLU A N 1
ATOM 1824 C CA . GLU A 1 257 ? 8.912 0.203 12.751 1.00 50.08 266 GLU A CA 1
ATOM 1825 C C . GLU A 1 257 ? 9.064 1.448 13.619 1.00 49.67 266 GLU A C 1
ATOM 1826 O O . GLU A 1 257 ? 8.395 1.571 14.658 1.00 49.48 266 GLU A O 1
ATOM 1832 N N . ILE A 1 258 ? 9.932 2.364 13.182 1.00 49.00 267 ILE A N 1
ATOM 1833 C CA . ILE A 1 258 ? 10.235 3.566 13.950 1.00 48.65 267 ILE A CA 1
ATOM 1834 C C . ILE A 1 258 ? 10.075 4.849 13.147 1.00 48.42 267 ILE A C 1
ATOM 1835 O O . ILE A 1 258 ? 10.790 5.085 12.177 1.00 48.29 267 ILE A O 1
ATOM 1840 N N . VAL A 1 259 ? 9.136 5.682 13.581 1.00 48.35 268 VAL A N 1
ATOM 1841 C CA . VAL A 1 259 ? 8.869 6.960 12.931 1.00 48.46 268 VAL A CA 1
ATOM 1842 C C . VAL A 1 259 ? 9.346 8.096 13.839 1.00 48.20 268 VAL A C 1
ATOM 1843 O O . VAL A 1 259 ? 9.082 8.087 15.044 1.00 48.27 268 VAL A O 1
ATOM 1847 N N . GLY A 1 260 ? 10.043 9.069 13.256 1.00 47.86 269 GLY A N 1
ATOM 1848 C CA . GLY A 1 260 ? 10.891 9.943 14.045 1.00 47.68 269 GLY A CA 1
ATOM 1849 C C . GLY A 1 260 ? 10.774 11.439 13.897 1.00 47.61 269 GLY A C 1
ATOM 1850 O O . GLY A 1 260 ? 11.057 11.998 12.842 1.00 47.86 269 GLY A O 1
ATOM 1851 N N . GLY A 1 261 ? 10.376 12.090 14.984 1.00 47.47 270 GLY A N 1
ATOM 1852 C CA . GLY A 1 261 ? 10.396 13.539 15.061 1.00 47.29 270 GLY A CA 1
ATOM 1853 C C . GLY A 1 261 ? 9.191 14.218 14.457 1.00 47.10 270 GLY A C 1
ATOM 1854 O O . GLY A 1 261 ? 9.328 15.234 13.780 1.00 47.25 270 GLY A O 1
ATOM 1855 N N . ILE A 1 262 ? 8.014 13.655 14.703 1.00 46.95 271 ILE A N 1
ATOM 1856 C CA . ILE A 1 262 ? 6.763 14.306 14.365 1.00 46.96 271 ILE A CA 1
ATOM 1857 C C . ILE A 1 262 ? 6.582 15.463 15.334 1.00 47.09 271 ILE A C 1
ATOM 1858 O O . ILE A 1 262 ? 6.332 15.266 16.526 1.00 47.18 271 ILE A O 1
ATOM 1863 N N . GLN A 1 263 ? 6.736 16.673 14.815 1.00 47.25 272 GLN A N 1
ATOM 1864 C CA . GLN A 1 263 ? 6.692 17.855 15.646 1.00 47.42 272 GLN A CA 1
ATOM 1865 C C . GLN A 1 263 ? 5.254 18.132 16.039 1.00 47.35 272 GLN A C 1
ATOM 1866 O O . GLN A 1 263 ? 4.475 18.653 15.239 1.00 47.40 272 GLN A O 1
ATOM 1872 N N . ILE A 1 264 ? 4.903 17.752 17.265 1.00 47.23 273 ILE A N 1
ATOM 1873 C CA . ILE A 1 264 ? 3.573 18.030 17.809 1.00 47.19 273 ILE A CA 1
ATOM 1874 C C . ILE A 1 264 ? 3.286 19.534 17.800 1.00 46.90 273 ILE A C 1
ATOM 1875 O O . ILE A 1 264 ? 3.912 20.310 18.529 1.00 46.75 273 ILE A O 1
ATOM 1880 N N . THR A 1 265 ? 2.349 19.917 16.934 1.00 46.67 274 THR A N 1
ATOM 1881 C CA . THR A 1 265 ? 1.994 21.309 16.662 1.00 46.38 274 THR A CA 1
ATOM 1882 C C . THR A 1 265 ? 0.628 21.641 17.268 1.00 46.43 274 THR A C 1
ATOM 1883 O O . THR A 1 265 ? -0.084 20.728 17.695 1.00 46.40 274 THR A O 1
ATOM 1887 N N . PRO A 1 266 ? 0.258 22.946 17.321 1.00 46.43 275 PRO A N 1
ATOM 1888 C CA . PRO A 1 266 ? -1.084 23.341 17.775 1.00 46.40 275 PRO A CA 1
ATOM 1889 C C . PRO A 1 266 ? -2.210 22.606 17.041 1.00 46.44 275 PRO A C 1
ATOM 1890 O O . PRO A 1 266 ? -3.265 22.353 17.629 1.00 46.37 275 PRO A O 1
ATOM 1894 N N . ALA A 1 267 ? -1.969 22.265 15.774 1.00 46.51 276 ALA A N 1
ATOM 1895 C CA . ALA A 1 267 ? -2.923 21.525 14.950 1.00 46.54 276 ALA A CA 1
ATOM 1896 C C . ALA A 1 267 ? -3.152 20.079 15.419 1.00 46.60 276 ALA A C 1
ATOM 1897 O O . ALA A 1 267 ? -4.248 19.539 15.250 1.00 46.60 276 ALA A O 1
ATOM 1899 N N . CYS A 1 268 ? -2.124 19.459 16.000 1.00 46.70 277 CYS A N 1
ATOM 1900 C CA . CYS A 1 268 ? -2.245 18.106 16.562 1.00 46.94 277 CYS A CA 1
ATOM 1901 C C . CYS A 1 268 ? -3.137 18.109 17.792 1.00 46.70 277 CYS A C 1
ATOM 1902 O O . CYS A 1 268 ? -2.860 18.811 18.769 1.00 46.78 277 CYS A O 1
ATOM 1905 N N . ARG A 1 269 ? -4.198 17.312 17.750 1.00 46.46 278 ARG A N 1
ATOM 1906 C CA . ARG A 1 269 ? -5.227 17.391 18.781 1.00 46.21 278 ARG A CA 1
ATOM 1907 C C . ARG A 1 269 ? -5.034 16.412 19.927 1.00 45.92 278 ARG A C 1
ATOM 1908 O O . ARG A 1 269 ? -5.024 16.816 21.092 1.00 45.81 278 ARG A O 1
ATOM 1916 N N . PHE A 1 270 ? -4.878 15.133 19.596 1.00 45.57 279 PHE A N 1
ATOM 1917 C CA . PHE A 1 270 ? -4.652 14.091 20.601 1.00 45.32 279 PHE A CA 1
ATOM 1918 C C . PHE A 1 270 ? -4.178 12.799 19.966 1.00 44.86 279 PHE A C 1
ATOM 1919 O O . PHE A 1 270 ? -4.462 12.533 18.805 1.00 44.96 279 PHE A O 1
ATOM 1927 N N . LEU A 1 271 ? -3.463 11.996 20.738 1.00 44.51 280 LEU A N 1
ATOM 1928 C CA . LEU A 1 271 ? -2.912 10.745 20.238 1.00 44.25 280 LEU A CA 1
ATOM 1929 C C . LEU A 1 271 ? -3.610 9.542 20.862 1.00 44.02 280 LEU A C 1
ATOM 1930 O O . LEU A 1 271 ? -3.917 9.543 22.058 1.00 43.76 280 LEU A O 1
ATOM 1935 N N . VAL A 1 272 ? -3.859 8.523 20.042 1.00 43.79 281 VAL A N 1
ATOM 1936 C CA . VAL A 1 272 ? -4.595 7.346 20.490 1.00 43.90 281 VAL A CA 1
ATOM 1937 C C . VAL A 1 272 ? -3.768 6.077 20.366 1.00 44.15 281 VAL A C 1
ATOM 1938 O O . VAL A 1 272 ? -3.331 5.718 19.270 1.00 44.51 281 VAL A O 1
ATOM 1942 N N . LEU A 1 273 ? -3.548 5.399 21.487 1.00 44.22 282 LEU A N 1
ATOM 1943 C CA . LEU A 1 273 ? -2.838 4.125 21.447 1.00 44.40 282 LEU A CA 1
ATOM 1944 C C . LEU A 1 27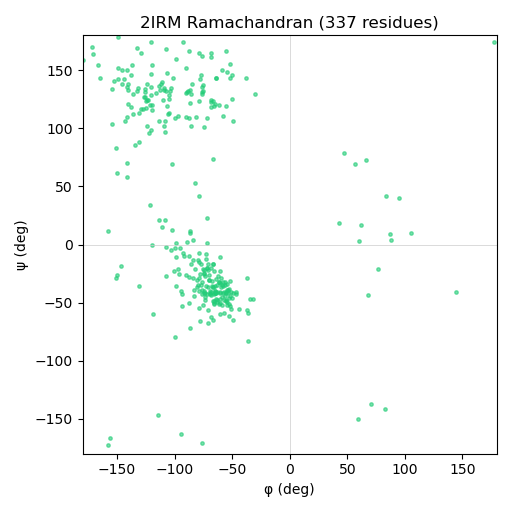3 ? -3.801 2.967 21.604 1.00 44.69 282 LEU A C 1
ATOM 1945 O O . LEU A 1 273 ? -4.655 2.973 22.488 1.00 44.73 282 LEU A O 1
ATOM 1950 N N . MET A 1 274 ? -3.655 1.985 20.723 1.00 44.94 283 MET A N 1
ATOM 1951 C CA . MET A 1 274 ? -4.539 0.843 20.688 1.00 45.34 283 MET A CA 1
ATOM 1952 C C . MET A 1 274 ? -3.769 -0.430 20.905 1.00 45.56 283 MET A C 1
ATOM 1953 O O . MET A 1 274 ? -2.765 -0.673 20.230 1.00 45.79 283 MET A O 1
ATOM 1958 N N . SER A 1 275 ? -4.251 -1.235 21.850 1.00 45.73 284 SER A N 1
ATOM 1959 C CA . SER A 1 275 ? -3.724 -2.570 22.103 1.00 45.68 284 SER A CA 1
ATOM 1960 C C . SER A 1 275 ? -4.254 -3.579 21.083 1.00 45.82 284 SER A C 1
ATOM 1961 O O . SER A 1 275 ? -5.246 -3.321 20.383 1.00 45.70 284 SER A O 1
ATOM 1964 N N . SER A 1 276 ? -3.588 -4.733 21.033 1.00 45.89 285 SER A N 1
ATOM 1965 C CA . SER A 1 276 ? -3.957 -5.856 20.170 1.00 46.11 285 SER A CA 1
ATOM 1966 C C . SER A 1 276 ? -5.429 -6.271 20.305 1.00 46.06 285 SER A C 1
ATOM 1967 O O . SER A 1 276 ? -6.159 -6.349 19.311 1.00 46.29 285 SER A O 1
ATOM 1970 N N . GLY A 1 277 ? -5.861 -6.527 21.534 1.00 45.91 286 GLY A N 1
ATOM 1971 C CA . GLY A 1 277 ? -7.242 -6.898 21.790 1.00 45.63 286 GLY A CA 1
ATOM 1972 C C . GLY A 1 277 ? -8.205 -5.917 21.154 1.00 45.45 286 GLY A C 1
ATOM 1973 O O . GLY A 1 277 ? -9.231 -6.315 20.573 1.00 45.36 286 GLY A O 1
ATOM 1974 N N . LEU A 1 278 ? -7.858 -4.634 21.256 1.00 45.05 287 LEU A N 1
ATOM 1975 C CA . LEU A 1 278 ? -8.709 -3.569 20.755 1.00 44.74 287 LEU A CA 1
ATOM 1976 C C . LEU A 1 278 ? -8.755 -3.593 19.238 1.00 44.93 287 LEU A C 1
ATOM 1977 O O . LEU A 1 278 ? -9.821 -3.442 18.643 1.00 45.26 287 LEU A O 1
ATOM 1982 N N . CYS A 1 279 ? -7.606 -3.790 18.611 1.00 44.85 288 CYS A N 1
ATOM 1983 C CA . CYS A 1 279 ? -7.574 -3.861 17.169 1.00 44.99 288 CYS A CA 1
ATOM 1984 C C . CYS A 1 279 ? -8.386 -5.055 16.679 1.00 45.01 288 CYS A C 1
ATOM 1985 O O . CYS A 1 279 ? -9.227 -4.915 15.779 1.00 45.20 288 CYS A O 1
ATOM 1988 N N . ARG A 1 280 ? -8.156 -6.216 17.293 1.00 44.67 289 ARG A N 1
ATOM 1989 C CA . ARG A 1 280 ? -8.888 -7.424 16.945 1.00 44.22 289 ARG A CA 1
ATOM 1990 C C . ARG A 1 280 ? -10.381 -7.135 16.958 1.00 44.36 289 ARG A C 1
ATOM 1991 O O . ARG A 1 280 ? -11.058 -7.330 15.952 1.00 44.34 289 ARG A O 1
ATOM 1999 N N . ALA A 1 281 ? -10.875 -6.632 18.092 1.00 44.57 290 ALA A N 1
ATOM 2000 C CA . ALA A 1 281 ? -12.302 -6.352 18.284 1.00 44.64 290 ALA A CA 1
ATOM 2001 C C . ALA A 1 281 ? -12.868 -5.445 17.209 1.00 44.79 290 ALA A C 1
ATOM 2002 O O . ALA A 1 281 ? -13.874 -5.780 16.591 1.00 44.83 290 ALA A O 1
ATOM 2004 N N . LEU A 1 282 ? -12.217 -4.304 16.992 1.00 45.18 291 LEU A N 1
ATOM 2005 C CA . LEU A 1 282 ? -12.600 -3.371 15.932 1.00 45.73 291 LEU A CA 1
ATOM 2006 C C . LEU A 1 282 ? -12.763 -4.029 14.555 1.00 46.27 291 LEU A C 1
ATOM 2007 O O . LEU A 1 282 ? -13.743 -3.782 13.871 1.00 46.46 291 LEU A O 1
ATOM 2012 N N . HIS A 1 283 ? -11.808 -4.869 14.164 1.00 46.89 292 HIS A N 1
ATOM 2013 C CA . HIS A 1 283 ? -11.809 -5.501 12.847 1.00 47.53 292 HIS A CA 1
ATOM 2014 C C . HIS A 1 283 ? -12.910 -6.536 12.705 1.00 47.85 292 HIS A C 1
ATOM 2015 O O . HIS A 1 283 ? -13.428 -6.763 11.606 1.00 47.98 292 HIS A O 1
ATOM 2022 N N . GLU A 1 284 ? -13.249 -7.169 13.821 1.00 48.28 293 GLU A N 1
ATOM 2023 C CA . GLU A 1 284 ? -14.303 -8.167 13.848 1.00 48.81 293 GLU A CA 1
ATOM 2024 C C . GLU A 1 284 ? -15.691 -7.532 13.769 1.00 49.29 293 GLU A C 1
ATOM 2025 O O . GLU A 1 284 ? -16.639 -8.166 13.300 1.00 49.56 293 GLU A O 1
ATOM 2031 N N . ILE A 1 285 ? -15.803 -6.277 14.194 1.00 49.92 294 ILE A N 1
ATOM 2032 C CA . ILE A 1 285 ? -17.078 -5.561 14.130 1.00 50.68 294 ILE A CA 1
ATOM 2033 C C . ILE A 1 285 ? -17.114 -4.481 13.054 1.00 51.28 294 ILE A C 1
ATOM 2034 O O . ILE A 1 285 ? -18.140 -3.831 12.872 1.00 51.41 294 ILE A O 1
ATOM 2039 N N . PHE A 1 286 ? -16.000 -4.298 12.353 1.00 52.09 295 PHE A N 1
ATOM 2040 C CA . 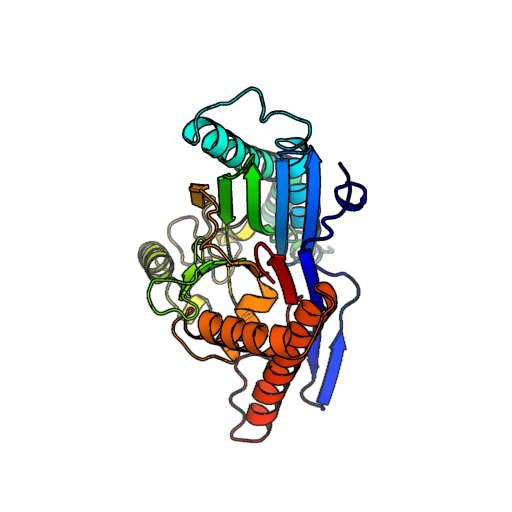PHE A 1 286 ? -15.832 -3.153 11.466 1.00 52.89 295 PHE A CA 1
ATOM 2041 C C . PHE A 1 286 ? -14.828 -3.455 10.359 1.00 53.44 295 PHE A C 1
ATOM 2042 O O . PHE A 1 286 ? -13.618 -3.455 10.587 1.00 53.45 295 PHE A O 1
ATOM 2050 N N . PRO A 1 287 ? -15.338 -3.713 9.159 1.00 54.06 296 PRO A N 1
ATOM 2051 C CA . PRO A 1 287 ? -15.598 -5.085 8.711 1.00 54.46 296 PRO A CA 1
ATOM 2052 C C . PRO A 1 287 ? -14.195 -5.426 8.220 1.00 54.86 296 PRO A C 1
ATOM 2053 O O . PRO A 1 287 ? -13.729 -6.548 8.415 1.00 55.08 296 PRO A O 1
ATOM 2057 N N . GLY A 1 288 ? -13.533 -4.460 7.590 1.00 55.25 297 GLY A N 1
ATOM 2058 C CA . GLY A 1 288 ? -12.726 -4.731 6.415 1.00 55.59 297 GLY A CA 1
ATOM 2059 C C . GLY A 1 288 ? -11.926 -3.445 6.342 1.00 55.75 297 GLY A C 1
ATOM 2060 O O . GLY A 1 288 ? -12.439 -2.366 6.640 1.00 55.60 297 GLY A O 1
ATOM 2061 N N . ASP A 1 289 ? -10.664 -3.560 5.942 1.00 55.96 298 ASP A N 1
ATOM 2062 C CA . ASP A 1 289 ? -9.886 -2.403 5.516 1.00 56.33 298 ASP A CA 1
ATOM 2063 C C . ASP A 1 289 ? -9.187 -1.684 6.664 1.00 56.63 298 ASP A C 1
ATOM 2064 O O . ASP A 1 289 ? -8.630 -0.600 6.484 1.00 56.93 298 ASP A O 1
ATOM 2069 N N . ALA A 1 290 ? -9.219 -2.293 7.845 1.00 56.64 299 ALA A N 1
ATOM 2070 C CA . ALA A 1 290 ? -8.240 -2.000 8.885 1.00 56.62 299 ALA A CA 1
ATOM 2071 C C . ALA A 1 290 ? -7.935 -0.515 9.041 1.00 56.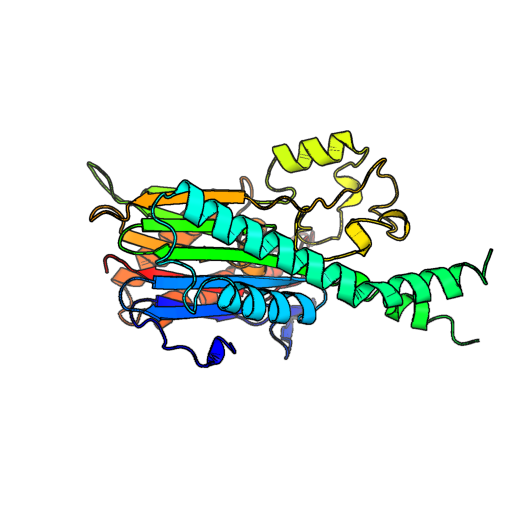90 299 ALA A C 1
ATOM 2072 O O . ALA A 1 290 ? -6.917 -0.138 9.622 1.00 56.87 299 ALA A O 1
ATOM 2074 N N . SER A 1 291 ? -8.823 0.325 8.519 1.00 57.05 300 SER A N 1
ATOM 2075 C CA . SER A 1 291 ? -8.729 1.766 8.725 1.00 57.03 300 SER A CA 1
ATOM 2076 C C . SER A 1 291 ? -10.086 2.456 8.802 1.00 56.96 300 SER A C 1
ATOM 2077 O O . SER A 1 291 ? -10.196 3.578 9.296 1.00 57.10 300 SER A O 1
ATOM 2080 N N . THR A 1 292 ? -11.118 1.778 8.309 1.00 56.87 301 THR A N 1
ATOM 2081 C CA . THR A 1 292 ? -12.501 2.081 8.704 1.00 56.79 301 THR A CA 1
ATOM 2082 C C . THR A 1 292 ? -12.717 1.906 10.207 1.00 56.45 301 THR A C 1
ATOM 2083 O O . THR A 1 292 ? -13.456 2.675 10.821 1.00 56.55 301 THR A O 1
ATOM 2087 N N . GLY A 1 293 ? -12.057 0.907 10.790 1.00 56.12 302 GLY A N 1
ATOM 2088 C CA . GLY A 1 293 ? -12.079 0.708 12.236 1.00 55.69 302 GLY A CA 1
ATOM 2089 C C . GLY A 1 293 ? -11.592 1.943 12.973 1.00 55.39 302 GLY A C 1
ATOM 2090 O O . GLY A 1 293 ? -12.246 2.402 13.907 1.00 55.50 302 GLY A O 1
ATOM 2091 N N . ASN A 1 294 ? -10.455 2.487 12.534 1.00 55.04 303 ASN A N 1
ATOM 2092 C CA . ASN A 1 294 ? -9.901 3.720 13.093 1.00 54.70 303 ASN A CA 1
ATOM 2093 C C . ASN A 1 294 ? -10.927 4.844 13.095 1.00 54.66 303 ASN A C 1
ATOM 2094 O O . ASN A 1 294 ? -11.293 5.349 14.152 1.00 54.75 303 ASN A O 1
ATOM 2099 N N . ARG A 1 295 ? -11.395 5.226 11.909 1.00 54.60 304 ARG A N 1
ATOM 2100 C CA . ARG A 1 295 ? -12.363 6.307 11.772 1.00 54.56 304 ARG A CA 1
ATOM 2101 C C . ARG A 1 295 ? -13.535 6.135 12.732 1.00 54.53 304 ARG A C 1
ATOM 2102 O O . ARG A 1 295 ? -13.984 7.107 13.346 1.00 54.53 304 ARG A O 1
ATOM 2110 N N . GLU A 1 296 ? -14.011 4.899 12.875 1.00 54.41 305 GLU A N 1
ATOM 2111 C CA . GLU A 1 296 ? -15.148 4.619 13.747 1.00 54.39 305 GLU A CA 1
ATOM 2112 C C . GLU A 1 296 ? -14.783 4.662 15.226 1.00 54.23 305 GLU A C 1
ATOM 2113 O O . GLU A 1 296 ? -15.644 4.900 16.069 1.00 54.27 305 GLU A O 1
ATOM 2119 N N . LEU A 1 297 ? -13.509 4.443 15.535 1.00 54.01 306 LEU A N 1
ATOM 2120 C CA . LEU A 1 297 ? -13.012 4.622 16.895 1.00 53.83 306 LEU A CA 1
ATOM 2121 C C . LEU A 1 297 ? -12.904 6.107 17.229 1.00 53.98 306 LEU A C 1
ATOM 2122 O O . LEU A 1 297 ? -13.259 6.526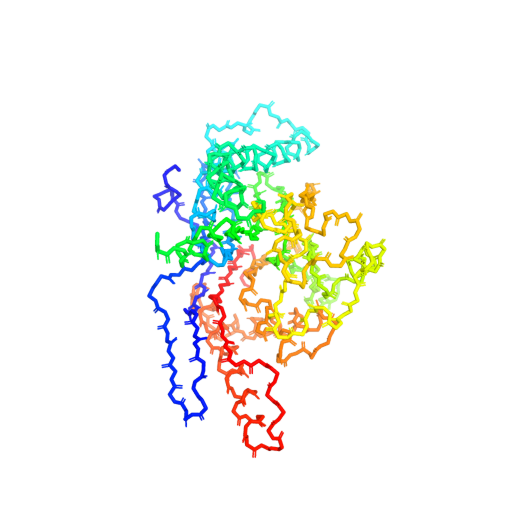 18.325 1.00 54.16 306 LEU A O 1
ATOM 2127 N N . VAL A 1 298 ? -12.419 6.894 16.274 1.00 54.12 307 VAL A N 1
ATOM 2128 C CA . VAL A 1 298 ? -12.256 8.338 16.446 1.00 54.16 307 VAL A CA 1
ATOM 2129 C C . VAL A 1 298 ? -13.502 9.195 16.175 1.00 54.53 307 VAL A C 1
ATOM 2130 O O . VAL A 1 298 ? -13.487 10.397 16.445 1.00 54.49 307 VAL A O 1
ATOM 2134 N N . ARG A 1 299 ? -14.527 8.621 15.561 1.00 20.00 308 ARG A N 1
ATOM 2135 C CA . ARG A 1 299 ? -15.838 9.244 15.596 1.00 20.00 308 ARG A CA 1
ATOM 2136 C C . ARG A 1 299 ? -16.131 9.047 17.063 1.00 20.00 308 ARG A C 1
ATOM 2137 O O . ARG A 1 299 ? -16.263 9.993 17.826 1.00 55.67 308 ARG A O 1
ATOM 2145 N N . MET A 1 300 ? -16.187 7.780 17.434 1.00 55.97 309 MET A N 1
ATOM 2146 C CA . MET A 1 300 ? -16.700 7.329 18.722 1.00 56.38 309 MET A CA 1
ATOM 2147 C C . MET A 1 300 ? -16.146 8.143 19.889 1.00 56.52 309 MET A C 1
ATOM 2148 O O . MET A 1 300 ? -16.894 8.500 20.801 1.00 56.71 309 MET A O 1
ATOM 2153 N N . ILE A 1 301 ? -14.849 8.446 19.861 1.00 56.61 310 ILE A N 1
ATOM 2154 C CA . ILE A 1 301 ? -14.260 9.266 20.918 1.00 57.00 310 ILE A CA 1
ATOM 2155 C C . ILE A 1 301 ? -14.602 10.745 20.761 1.00 57.15 310 ILE A C 1
ATOM 2156 O O . ILE A 1 301 ? -14.873 11.422 21.749 1.00 57.18 310 ILE A O 1
ATOM 2161 N N . SER A 1 302 ? -14.607 11.244 19.526 1.00 57.31 311 SER A N 1
ATOM 2162 C CA . SER A 1 302 ? -14.897 12.660 19.281 1.00 57.45 311 SER A CA 1
ATOM 2163 C C . SER A 1 302 ? -16.332 13.008 19.652 1.00 57.45 311 SER A C 1
ATOM 2164 O O . SER A 1 302 ? -16.644 14.172 19.905 1.00 57.61 311 SER A O 1
ATOM 2167 N N . GLU A 1 303 ? -17.199 11.996 19.672 1.00 57.44 312 GLU A N 1
ATOM 2168 C CA . GLU A 1 303 ? -18.562 12.154 20.177 1.00 57.48 312 GLU A CA 1
ATOM 2169 C C . GLU A 1 303 ? -18.554 12.143 21.703 1.00 57.58 312 GLU A C 1
ATOM 2170 O O . GLU A 1 303 ? -19.440 12.716 22.346 1.00 57.51 312 GLU A O 1
ATOM 2176 N N . GLU A 1 304 ? -17.535 11.503 22.274 1.00 57.56 313 GLU A N 1
ATOM 2177 C CA . GLU A 1 304 ? -17.436 11.349 23.722 1.00 57.58 313 GLU A CA 1
ATOM 2178 C C . GLU A 1 304 ? -16.889 12.582 24.463 1.00 57.51 313 GLU A C 1
ATOM 2179 O O . GLU A 1 304 ? -17.262 12.815 25.618 1.00 57.43 313 GLU A O 1
ATOM 2185 N N . PHE A 1 305 ? -16.021 13.370 23.815 1.00 57.42 314 PHE A N 1
ATOM 2186 C CA . PHE A 1 305 ? -15.520 14.614 24.443 1.00 57.31 314 PHE A CA 1
ATOM 2187 C C . PHE A 1 305 ? -16.395 15.866 24.225 1.00 56.96 314 PHE A C 1
ATOM 2188 O O . PHE A 1 305 ? -15.990 16.988 24.545 1.00 56.93 314 PHE A O 1
ATOM 2196 N N . GLN A 1 306 ? -17.596 15.649 23.686 1.00 56.54 315 GLN A N 1
ATOM 2197 C CA . GLN A 1 306 ? -18.690 16.618 23.760 1.00 56.02 315 GLN A CA 1
ATOM 2198 C C . GLN A 1 306 ? -19.587 16.221 24.928 1.00 55.76 315 GLN A C 1
ATOM 2199 O O . GLN A 1 306 ? -20.340 17.041 25.461 1.00 55.80 315 GLN A O 1
ATOM 2205 N N . ASN A 1 307 ? -19.482 14.951 25.316 1.00 55.37 316 ASN A N 1
ATOM 2206 C CA . ASN A 1 307 ? -20.398 14.321 26.259 1.00 55.03 316 ASN A CA 1
ATOM 2207 C C . ASN A 1 307 ? -19.808 14.064 27.654 1.00 54.85 316 ASN A C 1
ATOM 2208 O O . ASN A 1 307 ? -20.548 14.008 28.640 1.00 54.79 316 ASN A O 1
ATOM 2213 N N . GLN A 1 308 ? -18.487 13.903 27.731 1.00 54.61 317 GLN A N 1
ATOM 2214 C CA . GLN A 1 308 ? -17.789 13.705 29.011 1.00 54.30 317 GLN A CA 1
ATOM 2215 C C . GLN A 1 308 ? -16.747 14.788 29.270 1.00 54.07 317 GLN A C 1
ATOM 2216 O O . GLN A 1 308 ? -16.493 15.627 28.403 1.00 54.09 317 GLN A O 1
ATOM 2222 N N . SER A 1 309 ? -16.140 14.761 30.458 1.00 53.73 318 SER A N 1
ATOM 2223 C CA . SER A 1 309 ? -15.145 15.772 30.841 1.00 53.41 318 SER A CA 1
ATOM 2224 C C . SER A 1 309 ? -13.844 15.193 31.409 1.00 53.13 318 SER A C 1
ATOM 2225 O O . SER A 1 309 ? -12.762 15.739 31.177 1.00 53.08 318 SER A O 1
ATOM 2228 N N . THR A 1 310 ? -13.962 14.101 32.160 1.00 52.76 319 THR A N 1
ATOM 2229 C CA . THR A 1 310 ? -12.800 13.365 32.671 1.00 52.32 319 THR A CA 1
ATOM 2230 C C . THR A 1 310 ? -12.158 12.523 31.568 1.00 51.82 319 THR A C 1
ATOM 2231 O O . THR A 1 310 ? -12.840 11.760 30.885 1.00 51.67 319 THR A O 1
ATOM 2235 N N . LEU A 1 311 ? -10.845 12.657 31.415 1.00 51.36 320 LEU A N 1
ATOM 2236 C CA . LEU A 1 311 ? -10.131 12.029 30.307 1.00 51.02 320 LEU A CA 1
ATOM 2237 C C . LEU A 1 311 ? -10.155 10.495 30.343 1.00 50.79 320 LEU A C 1
ATOM 2238 O O . LEU A 1 311 ? -10.338 9.849 29.309 1.00 50.59 320 LEU A O 1
ATOM 2243 N N . GLY A 1 312 ? -9.975 9.926 31.535 1.00 50.57 321 GLY A N 1
ATOM 2244 C CA . GLY A 1 312 ? -10.071 8.478 31.742 1.00 50.09 321 GLY A CA 1
ATOM 2245 C C . GLY A 1 312 ? -11.500 7.975 31.628 1.00 49.81 321 GLY A C 1
ATOM 2246 O O . GLY A 1 312 ? -11.727 6.788 31.388 1.00 49.85 321 GLY A O 1
ATOM 2247 N N . GLY A 1 313 ? -12.458 8.883 31.813 1.00 49.44 322 GLY A N 1
ATOM 2248 C CA . GLY A 1 313 ? -13.877 8.591 31.617 1.00 48.80 322 GLY A CA 1
ATOM 2249 C C . GLY A 1 313 ? -14.250 8.464 30.150 1.00 48.42 322 GLY A C 1
ATOM 2250 O O . GLY A 1 313 ? -14.966 7.541 29.775 1.00 48.44 322 GLY A O 1
ATOM 2251 N N . VAL A 1 314 ? -13.771 9.399 29.328 1.00 48.09 323 VAL A N 1
ATOM 2252 C CA . VAL A 1 314 ? -13.902 9.333 27.865 1.00 47.81 323 VAL A CA 1
ATOM 2253 C C . VAL A 1 314 ? -13.331 8.021 27.333 1.00 47.59 323 VAL A C 1
ATOM 2254 O O . VAL A 1 314 ? -13.965 7.339 26.527 1.00 47.51 323 VAL A O 1
ATOM 2258 N N . ALA A 1 315 ? -12.133 7.677 27.796 1.00 47.28 324 ALA A N 1
ATOM 2259 C CA . ALA A 1 315 ? -11.480 6.446 27.391 1.00 46.96 324 ALA A CA 1
ATOM 2260 C C . ALA A 1 315 ? -12.264 5.211 27.834 1.00 46.77 324 ALA A C 1
ATOM 2261 O O . ALA A 1 315 ? -12.412 4.273 27.060 1.00 46.91 324 ALA A O 1
ATOM 2263 N N . GLN A 1 316 ? -12.784 5.216 29.058 1.00 46.50 325 GLN A N 1
ATOM 2264 C CA . GLN A 1 316 ? -13.538 4.062 29.560 1.00 46.38 325 GLN A CA 1
ATOM 2265 C C . GLN A 1 316 ? -14.935 3.902 28.972 1.00 45.94 325 GLN A C 1
ATOM 2266 O O . GLN A 1 316 ? -15.497 2.807 28.991 1.00 46.08 325 GLN A O 1
ATOM 2272 N N . SER A 1 317 ? -15.497 4.992 28.462 1.00 45.39 326 SER A N 1
ATOM 2273 C CA . SER A 1 317 ? -16.826 4.952 27.861 1.00 44.75 326 SER A CA 1
ATOM 2274 C C . SER A 1 317 ? -16.732 4.383 26.446 1.00 44.32 326 SER A C 1
ATOM 2275 O O . SER A 1 317 ? -17.572 3.585 26.023 1.00 44.28 326 SER A O 1
ATOM 2278 N N . VAL A 1 318 ? -15.688 4.788 25.730 1.00 43.72 327 VAL A N 1
ATOM 2279 C CA . VAL A 1 318 ? -15.468 4.344 24.362 1.00 43.16 327 VAL A CA 1
ATOM 2280 C C . VAL A 1 318 ? -15.162 2.854 24.327 1.00 42.84 327 VAL A C 1
ATOM 2281 O O . VAL A 1 318 ? -15.761 2.108 23.544 1.00 42.71 327 VAL A O 1
ATOM 2285 N N . VAL A 1 319 ? -14.241 2.427 25.185 1.00 42.42 328 VAL A N 1
ATOM 2286 C CA . VAL A 1 319 ? -13.941 1.013 25.331 1.00 42.08 328 VAL A CA 1
ATOM 2287 C C . VAL A 1 319 ? -15.222 0.251 25.644 1.00 41.98 328 VAL A C 1
ATOM 2288 O O . VAL A 1 319 ? -15.548 -0.732 24.981 1.00 41.84 328 VAL A O 1
ATOM 2292 N N . HIS A 1 320 ? -15.969 0.734 26.627 1.00 41.96 329 HIS A N 1
ATOM 2293 C CA . HIS A 1 320 ? -17.159 0.028 27.061 1.00 42.18 329 HIS A CA 1
ATOM 2294 C C . HIS A 1 320 ? -18.208 -0.118 25.951 1.00 42.00 329 HIS A C 1
ATOM 2295 O O . HIS A 1 320 ? -18.931 -1.116 25.912 1.00 42.12 329 HIS A O 1
ATOM 2302 N N . ARG A 1 321 ? -18.279 0.860 25.047 1.00 41.77 330 ARG A N 1
ATOM 2303 C CA . ARG A 1 321 ? -19.148 0.753 23.874 1.00 41.43 330 ARG A CA 1
ATOM 2304 C C . ARG A 1 321 ? -18.731 -0.438 23.029 1.00 41.35 330 ARG A C 1
ATOM 2305 O O . ARG A 1 321 ? -19.514 -1.365 22.822 1.00 41.34 330 ARG A O 1
ATOM 2313 N N . ILE A 1 322 ? -17.484 -0.401 22.565 1.00 41.22 331 ILE A N 1
ATOM 2314 C CA . ILE A 1 322 ? -16.944 -1.380 21.634 1.00 41.17 331 ILE A CA 1
ATOM 2315 C C . ILE A 1 322 ? -17.123 -2.807 22.107 1.00 41.42 331 ILE A C 1
ATOM 2316 O O . ILE A 1 322 ? -17.617 -3.642 21.362 1.00 41.61 331 ILE A O 1
ATOM 2321 N N . VAL A 1 323 ? -16.716 -3.087 23.340 1.00 41.73 332 VAL A N 1
ATOM 2322 C CA . VAL A 1 323 ? -16.720 -4.459 23.857 1.00 42.14 332 VAL A CA 1
ATOM 2323 C C . VAL A 1 323 ? -18.104 -5.112 23.819 1.00 42.40 332 VAL A C 1
ATOM 2324 O O . VAL A 1 323 ? -18.221 -6.329 23.637 1.00 42.41 332 VAL A O 1
ATOM 2328 N N . GLN A 1 324 ? -19.140 -4.293 23.996 1.00 42.55 333 GLN A N 1
ATOM 2329 C CA . GLN A 1 324 ? -20.507 -4.758 23.868 1.00 42.79 333 GLN A CA 1
ATOM 2330 C C . GLN A 1 324 ? -21.022 -4.619 22.441 1.00 42.83 333 GLN A C 1
ATOM 2331 O O . GLN A 1 324 ? -21.906 -5.367 22.034 1.00 43.00 333 GLN A O 1
ATOM 2337 N N . ALA A 1 325 ? -20.472 -3.672 21.682 1.00 42.74 334 ALA A N 1
ATOM 2338 C CA . ALA A 1 325 ? -20.700 -3.640 20.240 1.00 42.62 334 ALA A CA 1
ATOM 2339 C C . ALA A 1 325 ? -20.144 -4.932 19.661 1.00 42.74 334 ALA A C 1
ATOM 2340 O O . ALA A 1 325 ? -20.673 -5.469 18.691 1.00 42.84 334 ALA A O 1
ATOM 2342 N N . HIS A 1 326 ? -19.084 -5.434 20.293 1.00 42.94 335 HIS A N 1
ATOM 2343 C CA . HIS A 1 326 ? -18.427 -6.670 19.889 1.00 43.08 335 HIS A CA 1
ATOM 2344 C C . HIS A 1 326 ? -19.269 -7.882 20.264 1.00 42.94 335 HIS A C 1
ATOM 2345 O O . HIS A 1 326 ? -19.481 -8.764 19.438 1.00 43.17 335 HIS A O 1
ATOM 2352 N N . HIS A 1 327 ? -19.756 -7.921 21.499 1.00 42.78 336 HIS A N 1
ATOM 2353 C CA . HIS A 1 327 ? -20.525 -9.067 21.957 1.00 42.76 336 HIS A CA 1
ATOM 2354 C C . HIS A 1 327 ? -21.941 -9.066 21.372 1.00 43.14 336 HIS A C 1
ATOM 2355 O O . HIS A 1 327 ? -22.588 -10.113 21.310 1.00 43.28 336 HIS A O 1
ATOM 2362 N N . ASP A 1 328 ? -22.415 -7.901 20.933 1.00 43.48 337 ASP A N 1
ATOM 2363 C CA . ASP A 1 328 ? -23.677 -7.826 20.190 1.00 43.79 337 ASP A CA 1
ATOM 2364 C C . ASP A 1 328 ? -23.504 -8.409 18.799 1.00 44.00 337 ASP A C 1
ATOM 2365 O O . ASP A 1 328 ? -24.373 -9.129 18.321 1.00 43.95 337 ASP A O 1
ATOM 2370 N N . THR A 1 329 ? -22.380 -8.085 18.160 1.00 44.20 338 THR A N 1
ATOM 2371 C CA . THR A 1 329 ? -22.048 -8.623 16.848 1.00 44.55 338 THR A CA 1
ATOM 2372 C C . THR A 1 329 ? -21.939 -10.141 16.927 1.00 44.97 338 THR A C 1
ATOM 2373 O O . THR A 1 329 ? -22.423 -10.842 16.037 1.00 45.13 338 THR A O 1
ATOM 2377 N N . TYR A 1 330 ? -21.328 -10.641 17.999 1.00 45.46 339 TYR A N 1
ATOM 2378 C CA . TYR A 1 330 ? -21.298 -12.081 18.266 1.00 46.08 339 TYR A CA 1
ATOM 2379 C C . TYR A 1 330 ? -22.702 -12.641 18.505 1.00 46.66 339 TYR A C 1
ATOM 2380 O O . TYR A 1 330 ? -23.083 -13.650 17.912 1.00 46.52 339 TYR A O 1
ATOM 2389 N N . MET A 1 331 ? -23.464 -11.983 19.373 1.00 47.60 340 MET A N 1
ATOM 2390 C CA . MET A 1 331 ? -24.803 -12.456 19.709 1.00 48.68 340 MET A CA 1
ATOM 2391 C C . MET A 1 331 ? -25.804 -12.288 18.560 1.00 49.52 340 MET A C 1
ATOM 2392 O O . MET A 1 331 ? -26.779 -13.042 18.466 1.00 49.59 340 MET A O 1
ATOM 2397 N N . GLN A 1 332 ? -25.551 -11.318 17.681 1.00 50.58 341 GLN A N 1
ATOM 2398 C CA . GLN A 1 332 ? -26.415 -11.086 16.522 1.00 51.63 341 GLN A CA 1
ATOM 2399 C C . GLN A 1 332 ? -25.935 -11.927 15.345 1.00 52.13 341 GLN A C 1
ATOM 2400 O O . GLN A 1 332 ? -26.493 -11.867 14.244 1.00 52.21 341 GLN A O 1
ATOM 2406 N N . LEU A 1 333 ? -24.892 -12.713 15.602 1.00 52.81 342 LEU A N 1
ATOM 2407 C CA . LEU A 1 333 ? -24.440 -13.744 14.683 1.00 53.48 342 LEU A CA 1
ATOM 2408 C C . LEU A 1 333 ? -24.977 -15.106 15.125 1.00 54.06 342 LEU A C 1
ATOM 2409 O O . LEU A 1 333 ? -25.315 -15.942 14.290 1.00 54.35 342 LEU A O 1
ATOM 2414 N N . VAL A 1 334 ? -25.072 -15.320 16.436 1.00 54.69 343 VAL A N 1
ATOM 2415 C CA . VAL A 1 334 ? -25.690 -16.535 16.969 1.00 55.18 343 VAL A CA 1
ATOM 2416 C C . VAL A 1 334 ? -27.221 -16.445 16.892 1.00 55.74 343 VAL A C 1
ATOM 2417 O O . VAL A 1 334 ? -27.917 -17.459 16.995 1.00 55.99 343 VAL A O 1
ATOM 2421 N N . GLU A 1 335 ? -27.735 -15.229 16.706 1.00 56.26 344 GLU A N 1
ATOM 2422 C CA . GLU A 1 335 ? -29.170 -15.011 16.510 1.00 56.84 344 GLU A CA 1
ATOM 2423 C C . GLU A 1 335 ? -29.609 -15.451 15.104 1.00 57.11 344 GLU A C 1
ATOM 2424 O O . GLU A 1 335 ? -30.652 -16.086 14.942 1.00 57.01 344 GLU A O 1
ATOM 2430 N N . GLU A 1 336 ? -28.790 -15.131 14.104 1.00 57.58 345 GLU A N 1
ATOM 2431 C CA . GLU A 1 336 ? -29.113 -15.393 12.697 1.00 57.99 345 GLU A CA 1
ATOM 2432 C C . GLU A 1 336 ? -28.451 -16.741 12.390 1.00 58.09 345 GLU A C 1
ATOM 2433 O O . GLU A 1 336 ? -28.122 -17.513 13.299 1.00 58.19 345 GLU A O 1
ATOM 2439 N N . HIS A 1 337 ? -28.297 -17.021 11.094 1.00 58.08 346 HIS A N 1
ATOM 2440 C CA . HIS A 1 337 ? -27.505 -18.141 10.616 1.00 58.01 346 HIS A CA 1
ATOM 2441 C C . HIS A 1 337 ? -26.131 -18.190 11.260 1.00 57.88 346 HIS A C 1
ATOM 2442 O O . HIS A 1 337 ? -25.256 -17.368 10.952 1.00 57.82 346 HIS A O 1
ATOM 2449 N N . ARG A 1 338 ? -25.965 -19.151 12.167 1.00 57.72 347 ARG A N 1
ATOM 2450 C CA . ARG A 1 338 ? -24.836 -19.185 13.109 1.00 57.60 347 ARG A CA 1
ATOM 2451 C C . ARG A 1 338 ? -23.454 -19.413 12.474 1.00 57.19 347 ARG A C 1
ATOM 2452 O O . ARG A 1 338 ? -22.865 -20.490 12.594 1.00 57.23 347 ARG A O 1
ATOM 2460 N N . SER A 1 339 ? -22.946 -18.373 11.813 1.00 56.77 348 SER A N 1
ATOM 2461 C CA . SER A 1 339 ? -21.620 -18.387 11.185 1.00 56.41 348 SER A CA 1
ATOM 2462 C C . SER A 1 339 ? -20.534 -18.478 12.252 1.00 55.79 348 SER A C 1
ATOM 2463 O O . SER A 1 339 ? -19.818 -19.475 12.324 1.00 55.84 348 SER A O 1
ATOM 2466 N N . VAL A 1 340 ? -20.437 -17.432 13.076 1.00 55.04 349 VAL A N 1
ATOM 2467 C CA . VAL A 1 340 ? -19.599 -17.398 14.289 1.00 54.36 349 VAL A CA 1
ATOM 2468 C C . VAL A 1 340 ? -18.093 -17.458 13.994 1.00 53.73 349 VAL A C 1
ATOM 2469 O O . VAL A 1 340 ? -17.433 -18.468 14.234 1.00 53.53 349 VAL A O 1
ATOM 2473 N N . THR A 1 341 ? -17.559 -16.359 13.478 1.00 53.16 350 THR A N 1
ATOM 2474 C CA . THR A 1 341 ? -16.124 -16.264 13.228 1.00 52.83 350 THR A CA 1
ATOM 2475 C C . THR A 1 341 ? -15.350 -16.167 14.564 1.00 52.39 350 THR A C 1
ATOM 2476 O O . THR A 1 341 ? -14.634 -17.095 14.938 1.00 52.60 350 THR A O 1
ATOM 2480 N N . PHE A 1 342 ? -15.521 -15.061 15.282 1.00 51.57 351 PHE A N 1
ATOM 2481 C CA . PHE A 1 342 ? -14.913 -14.877 16.600 1.00 50.76 351 PHE A CA 1
ATOM 2482 C C . PHE A 1 342 ? -15.819 -15.440 17.691 1.00 50.28 351 PHE A C 1
ATOM 2483 O O . PHE A 1 342 ? -16.996 -15.726 17.451 1.00 50.25 351 PHE A O 1
ATOM 2491 N N . ASN A 1 343 ? -15.266 -15.587 18.891 1.00 49.50 352 ASN A N 1
ATOM 2492 C CA . ASN A 1 343 ? -16.006 -16.114 20.031 1.00 48.75 352 ASN A CA 1
ATOM 2493 C C . ASN A 1 343 ? -15.359 -15.688 21.344 1.00 48.46 352 ASN A C 1
ATOM 2494 O O . ASN A 1 343 ? -15.691 -16.199 22.418 1.00 48.36 352 ASN A O 1
ATOM 2499 N N . SER A 1 344 ? -14.423 -14.750 21.246 1.00 48.08 353 SER A N 1
ATOM 2500 C CA . SER A 1 344 ? -13.687 -14.288 22.407 1.00 47.60 353 SER A CA 1
ATOM 2501 C C . SER A 1 344 ? -13.263 -12.835 22.283 1.00 47.36 353 SER A C 1
ATOM 2502 O O . SER A 1 344 ? -13.497 -12.169 21.275 1.00 47.02 353 SER A O 1
ATOM 2505 N N . ARG A 1 345 ? -12.620 -12.367 23.339 1.00 47.47 354 ARG A N 1
ATOM 2506 C CA . ARG A 1 345 ? -12.129 -11.011 23.443 1.00 47.47 354 ARG A CA 1
ATOM 2507 C C . ARG A 1 345 ? -10.781 -11.085 24.140 1.00 47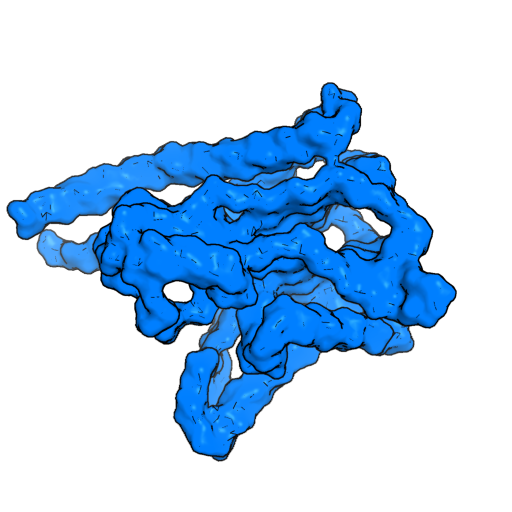.51 354 ARG A C 1
ATOM 2508 O O . ARG A 1 345 ? -10.614 -11.813 25.132 1.00 47.20 354 ARG A O 1
ATOM 2516 N N . ASP A 1 346 ? -9.815 -10.352 23.604 1.00 47.73 355 ASP A N 1
ATOM 2517 C CA . ASP A 1 346 ? -8.532 -10.210 24.278 1.00 48.20 355 ASP A CA 1
ATOM 2518 C C . ASP A 1 346 ? -8.630 -8.961 25.125 1.00 48.22 355 ASP A C 1
ATOM 2519 O O . ASP A 1 346 ? -9.638 -8.261 25.072 1.00 48.45 355 ASP A O 1
ATOM 2524 N N . ASP A 1 347 ? -7.613 -8.686 25.928 1.00 48.24 356 ASP A N 1
ATOM 2525 C CA . ASP A 1 347 ? -7.643 -7.489 26.754 1.00 48.14 356 ASP A CA 1
ATOM 2526 C C . ASP A 1 347 ? -7.707 -6.269 25.859 1.00 47.84 356 ASP A C 1
ATOM 2527 O O . ASP A 1 347 ? -6.847 -6.069 25.000 1.00 47.88 356 ASP A O 1
ATOM 2532 N N . VAL A 1 348 ? -8.771 -5.493 26.025 1.00 47.51 357 VAL A N 1
ATOM 2533 C CA . VAL A 1 348 ? -8.938 -4.256 25.278 1.00 47.06 357 VAL A CA 1
ATOM 2534 C C . VAL A 1 348 ? -8.290 -3.141 26.085 1.00 46.94 357 VAL A C 1
ATOM 2535 O O . VAL A 1 348 ? -8.523 -3.027 27.299 1.00 47.39 357 VAL A O 1
ATOM 2539 N N . THR A 1 349 ? -7.465 -2.336 25.427 1.00 46.30 358 THR A N 1
ATOM 2540 C CA . THR A 1 349 ? -6.870 -1.189 26.093 1.00 46.08 358 THR A CA 1
ATOM 2541 C C . THR A 1 349 ? -6.825 0.014 25.181 1.00 45.63 358 THR A C 1
ATOM 2542 O O . THR A 1 349 ? -6.422 -0.085 24.024 1.00 45.72 358 THR A O 1
ATOM 2546 N N . LEU A 1 350 ? -7.245 1.147 25.730 1.00 45.15 359 LEU A N 1
ATOM 2547 C CA . LEU A 1 350 ? -7.266 2.403 25.018 1.00 44.71 359 LEU A CA 1
ATOM 2548 C C . LEU A 1 350 ? -6.525 3.497 25.799 1.00 44.70 359 LEU A C 1
ATOM 2549 O O . LEU A 1 350 ? -6.792 3.724 26.983 1.00 44.88 359 LEU A O 1
ATOM 2554 N N . LEU A 1 351 ? -5.580 4.156 25.135 1.00 44.47 360 LEU A N 1
ATOM 2555 C CA . LEU A 1 351 ? -4.871 5.287 25.718 1.00 44.46 360 LEU A CA 1
ATOM 2556 C C . LEU A 1 351 ? -5.057 6.532 24.878 1.00 44.62 360 LEU A C 1
ATOM 2557 O O . LEU A 1 351 ? -4.679 6.545 23.702 1.00 44.94 360 LEU A O 1
ATOM 2562 N N . ILE A 1 352 ? -5.638 7.574 25.470 1.00 44.52 361 ILE A N 1
ATOM 2563 C CA . ILE A 1 352 ? -5.728 8.861 24.788 1.00 44.61 361 ILE A CA 1
ATOM 2564 C C . ILE A 1 352 ? -4.879 9.930 25.474 1.00 44.73 361 ILE A C 1
ATOM 2565 O O . ILE A 1 352 ? -5.224 10.423 26.551 1.00 44.55 361 ILE A O 1
ATOM 2570 N N . ARG A 1 353 ? -3.758 10.263 24.837 1.00 44.85 362 ARG A N 1
ATOM 2571 C CA . ARG A 1 353 ? -2.942 11.391 25.238 1.00 44.99 362 ARG A CA 1
ATOM 2572 C C . ARG A 1 353 ? -3.505 12.623 24.548 1.00 45.43 362 ARG A C 1
ATOM 2573 O O . ARG A 1 353 ? -3.586 12.667 23.321 1.00 45.68 362 ARG A O 1
ATOM 2581 N N . ASN A 1 354 ? -3.900 13.612 25.345 1.00 45.81 363 ASN A N 1
ATOM 2582 C CA . ASN A 1 354 ? -4.582 14.799 24.836 1.00 46.06 363 ASN A CA 1
ATOM 2583 C C . ASN A 1 354 ? -3.699 16.037 24.785 1.00 46.22 363 ASN A C 1
ATOM 2584 O O . ASN A 1 354 ? -3.128 16.439 25.800 1.00 46.33 363 ASN A O 1
ATOM 2589 N N . PHE A 1 355 ? -3.606 16.644 23.604 1.00 46.35 364 PHE A N 1
ATOM 2590 C CA . PHE A 1 355 ? -2.958 17.948 23.468 1.00 46.40 364 PHE A CA 1
ATOM 2591 C C . PHE A 1 355 ? -4.003 19.060 23.541 1.00 46.41 364 PHE A C 1
ATOM 2592 O O . PHE A 1 355 ? -3.766 20.094 24.159 1.00 46.42 364 PHE A O 1
ATOM 2600 N N . ASN A 1 356 ? -5.157 18.832 22.911 1.00 46.53 365 ASN A N 1
ATOM 2601 C CA . ASN A 1 356 ? -6.232 19.830 22.828 1.00 46.54 365 ASN A CA 1
ATOM 2602 C C . ASN A 1 356 ? -7.631 19.253 23.097 1.00 46.70 365 ASN A C 1
ATOM 2603 O O . ASN A 1 356 ? -8.163 18.456 22.305 1.00 46.64 365 ASN A O 1
ATOM 2608 N N . TYR A 1 357 ? -8.205 19.677 24.225 1.00 46.92 366 TYR A N 1
ATOM 2609 C CA . TYR A 1 357 ? -9.476 19.160 24.755 1.00 47.03 366 TYR A CA 1
ATOM 2610 C C . TYR A 1 357 ? -10.697 19.597 23.940 1.00 47.03 366 TYR A C 1
ATOM 2611 O O . TYR A 1 357 ? -10.895 19.146 22.814 1.00 47.12 366 TYR A O 1
#

Foldseek 3Di:
DQLVPADADQLKAKAWDFWWFFDLVGDIDGDDDALKDWHFHDLDPFKTKTKIKGKDLDNVLSSLLVVQLCVQPRPHPPVVDDDLVVVLVSSVVSLVVSQVVQCVVCVVLVVVLCVVVVVVCVPVCCNVVSLSQQIFIWMWMWMGGHQWIKIKTAEQKWKWWWFADDPDDTDIDTPADHQWPLHVVLQVVQVVQVDDCVLCAPPQTDRQETRGRVCQAPVVCVDPSSNRGNHRRYDHDMDMDTTPRNDPRTWKMKIWGNLALSLLCVLQPGNSCSSVVVLVVLLVVQVVPDDRNNVSNNVSQVVSVVSSVVSQVVCSVPPNPRRDRITHMTMMMMRGPHD

Nearest PDB structures (foldseek):
  2irm-assembly1_A  TM=1.003E+00  e=1.308E-71  Anopheles gambiae
  8xi8-assembly1_A  TM=8.513E-01  e=8.652E-33  Homo sapiens
  5nzz-assembly3_C  TM=8.421E-01  e=2.419E-33  Homo sapiens
  5nzz-assembly4_D  TM=8.339E-01  e=2.063E-32  Homo sapiens
  5nzz-assembly2_B  TM=8.358E-01  e=5.605E-31  Homo sapiens

InterPro domains:
  IPR001932 PPM-type phosphatase-like domain [PF00481] (129-289)
  IPR001932 PPM-type phosphatase-like domain [PS51746] (34-365)
  IPR001932 PPM-type phosphatase-like domain [SM00332] (22-363)
  IPR001932 PPM-type phosphatase-like domain [cd00143] (52-362)
  IPR015655 Protein phosphatase 2C [PTHR13832] (34-361)
  IPR036457 PPM-type phosphatase-like domain superfamily [G3DSA:3.60.40.10] (9-368)
  IPR036457 PPM-type phosphatase-like domain superfamily [SSF81606] (53-366)

B-factor: mean 49.05, std 5.47, range [20.0, 61.58]

Sequence (339 aa):
SWTDDLKVCNQTGVGEAINQIYKDDGRRCEGYESRDKKCLCISDNNTSLYAILSGHNGVTVAENALQEMAAELLLGQLNVCNTDEAVKELIRQSFMSVEKGYFDSINPHVATKTAIQLHLSVLQKLDSLNNALSVGSSAVLALIHRSHLYLGNIGNCRALLCKTDEHDTLTVTQLSVDHNLLNAEEAARLFRLGLMAQNFEGVPLYSTRCIGNYLGKAGYKDCNFLSSATAEPVIFEPEIVGGIQITPACRFLVLMSSGLCRALHEIFPGDASTGNRELVRMISEEFQNQSTLGGVAQSVVHRIVQAHHDTYMQLVEEHRSVTFNSRDDVTLLIRNFNY

Organism: Anopheles gambiae (NCBI:txid7165)

Secondary structure (DSSP, 8-state):
--GGGS-B-TTEEEEEE--EEE-SSS-EEE-SS--EEEEEEE-SSSEEEEEEEEEES-SHHHHHHHHHHHHHSSSSTTTT--SHHHHHHHHHHHHHHHHHHHHHHSHHHHHHHHHHHHTT----THHHHHTTTT-EEEEEEEEEESSEEEEEEESS-EEEEEE--BTBS-EEEE-S---BTTSHHHHHHHHTTT--GGGGTT-TT-BSB-EE-HHHHTTGGGSSSSTT-SS-SSB---EEEEEEE--TTEEEEEEE-HHHHHHHHHHS-SSSSHHHHHHHHHHHHHTTT--SHHHHHHHHHHHHHHHHHHHHHHHHSSS------EE--EEEEEEES--

Solvent-accessible surface area: 16519 Å² total; per-residue (Å²): 53,145,8,105,121,48,145,96,11,144,93,15,1,33,0,73,17,47,29,8,95,3,96,103,111,29,188,79,72,109,29,215,82,41,78,9,65,78,3,29,4,39,44,65,154,64,7,11,0,2,0,0,0,2,9,45,98,10,40,80,10,0,57,86,1,5,48,60,0,0,41,55,0,11,104,43,59,5,133,128,21,140,67,44,117,33,2,59,73,34,1,101,77,1,0,90,35,7,18,137,26,18,66,92,72,16,93,75,101,30,56,66,12,63,53,64,68,127,162,137,136,134,138,131,149,98,40,83,97,39,44,58,7,27,24,0,0,0,0,0,0,0,0,10,18,149,70,45,0,5,0,0,0,0,0,3,0,5,0,0,1,0,73,25,63,175,162,78,103,31,56,33,54,59,28,5,54,12,0,1,64,41,31,76,133,3,40,39,33,6,157,163,28,42,6,117,73,119,36,20,132,87,33,91,19,52,8,2,36,2,1,0,13,30,18,1,9,38,23,24,122,58,12,119,61,0,39,71,0,108,42,72,2,1,50,47,107,25,64,34,54,23,18,31,110,44,59,125,41,0,71,3,0,0,0,0,0,6,2,0,1,9,3,2,64,40,24,59,108,33,109,17,54,60,3,6,116,68,0,1,128,20,4,23,72,11,74,157,120,62,116,83,47,27,18,7,0,75,36,0,0,110,101,0,5,81,39,2,15,70,46,8,48,115,40,22,134,109,171,173,84,51,111,10,77,18,13,55,7,1,1,0,2,7,32,20,48,53,114

CATH classification: 3.60.40.10

Radius of gyration: 20.36 Å; Cα contacts (8 Å, |Δi|>4): 673; chains: 1; bounding box: 52×65×40 Å